Protein AF-A0A662HIE0-F1 (afdb_monomer)

Mean predicted aligned error: 8.46 Å

Nearest PDB structures (foldseek):
  6d95-assembly1_A  TM=5.795E-01  e=1.145E-05  Cereibacter sphaeroides ATCC 17025
  6d8p-assembly2_B  TM=5.222E-01  e=3.950E-06  Cereibacter sphaeroides ATCC 17025
  6su9-assembly1_A  TM=5.962E-01  e=1.083E+00  Plasmodium falciparum 3D7
  6om8-assembly1_E  TM=4.839E-01  e=5.440E-01  Caenorhabditis elegans
  2f17-assembly1_A  TM=2.426E-01  e=2.531E-02  Mus musculus

Foldseek 3Di:
DEKEWWWDWDFDDDDPDTDIWTQGGWIWDADPVRHTDDIDGDGDTPPPDPDGEDALVRLLVVLLVVCVVVPDAQEYEYEYQDDYDPSNVVSVVVSQVVVCVPDPRHWYWYKYKYQPDPDFAFDPVDPQSWDEQQDKAQDPVQNQKIKHFHDTDPDPDDDPDDDTTGIIMIGTPDGPPPPPPDD

Solvent-accessible surface area (backbone atoms only — not comparable to full-atom values): 10614 Å² total; per-residue (Å²): 64,32,38,39,40,38,74,45,80,43,77,45,82,52,91,99,42,80,45,81,38,52,46,42,34,43,37,36,35,24,42,86,87,65,50,83,74,50,75,48,80,48,84,47,69,64,83,83,57,99,66,77,69,58,57,37,71,58,42,30,53,52,50,49,52,49,48,66,73,68,51,88,58,66,39,40,37,37,39,25,69,44,67,84,45,72,49,37,54,48,21,54,50,52,47,49,53,66,50,31,80,79,45,78,64,50,32,40,35,35,32,25,48,42,73,90,58,88,67,77,75,69,30,84,94,39,98,79,32,56,37,51,44,69,42,69,48,73,37,85,92,42,86,44,36,34,38,38,22,76,37,52,42,90,57,90,72,84,66,97,76,71,75,85,46,48,38,32,36,40,39,49,78,41,69,64,64,85,64,91,64,86,126

pLDDT: mean 80.85, std 14.37, range [27.75, 95.25]

Structure (mmCIF, N/CA/C/O backbone):
data_AF-A0A662HIE0-F1
#
_entry.id   AF-A0A662HIE0-F1
#
loop_
_atom_site.group_PDB
_atom_site.id
_atom_site.type_symbol
_atom_site.label_atom_id
_atom_site.label_alt_id
_atom_site.label_comp_id
_atom_site.label_asym_id
_atom_site.label_entity_id
_atom_site.label_seq_id
_atom_site.pdbx_PDB_ins_code
_atom_site.Cartn_x
_atom_site.Cartn_y
_atom_site.Cartn_z
_atom_site.occupancy
_atom_site.B_iso_or_equiv
_atom_site.auth_seq_id
_atom_site.auth_comp_id
_atom_site.auth_asym_id
_atom_site.auth_atom_id
_atom_site.pdbx_PDB_model_num
ATOM 1 N N . MET A 1 1 ? -11.476 -4.038 -3.016 1.00 90.94 1 MET A N 1
ATOM 2 C CA . MET A 1 1 ? -11.439 -2.607 -2.649 1.00 90.94 1 MET A CA 1
ATOM 3 C C . MET A 1 1 ? -10.002 -2.233 -2.347 1.00 90.94 1 MET A C 1
ATOM 5 O O . MET A 1 1 ? -9.289 -3.063 -1.790 1.00 90.94 1 MET A O 1
ATOM 9 N N . ILE A 1 2 ? -9.584 -1.029 -2.719 1.00 94.31 2 ILE A N 1
ATOM 10 C CA . ILE A 1 2 ? -8.231 -0.526 -2.481 1.00 94.31 2 ILE A CA 1
ATOM 11 C C . ILE A 1 2 ? -8.327 0.709 -1.570 1.00 94.31 2 ILE A C 1
ATOM 13 O O . ILE A 1 2 ? -9.164 1.579 -1.794 1.00 94.31 2 ILE A O 1
ATOM 17 N N . ILE A 1 3 ? -7.502 0.773 -0.526 1.00 93.75 3 ILE A N 1
ATOM 18 C CA . ILE A 1 3 ? -7.416 1.896 0.414 1.00 93.75 3 ILE A CA 1
ATOM 19 C C . ILE A 1 3 ? -5.997 2.461 0.380 1.00 93.75 3 ILE A C 1
ATOM 21 O O . ILE A 1 3 ? -5.063 1.815 0.854 1.00 93.75 3 ILE A O 1
ATOM 25 N N . GLY A 1 4 ? -5.844 3.674 -0.141 1.00 93.31 4 GLY A N 1
ATOM 26 C CA . GLY A 1 4 ? -4.580 4.399 -0.202 1.00 93.31 4 GLY A CA 1
ATOM 27 C C . GLY A 1 4 ? -4.431 5.365 0.951 1.00 93.31 4 GLY A C 1
ATOM 28 O O . GLY A 1 4 ? -5.226 6.291 1.078 1.00 93.31 4 GLY A O 1
ATOM 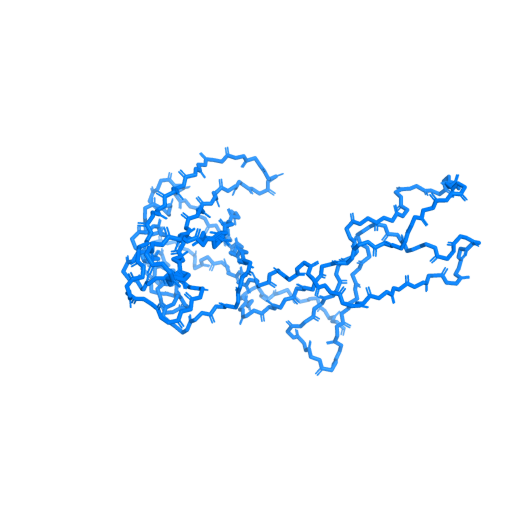29 N N . ILE A 1 5 ? -3.402 5.182 1.773 1.00 90.44 5 ILE A N 1
ATOM 30 C CA . ILE A 1 5 ? -3.096 6.062 2.901 1.00 90.44 5 ILE A CA 1
ATOM 31 C C . ILE A 1 5 ? -1.810 6.816 2.588 1.00 90.44 5 ILE A C 1
ATOM 33 O O . ILE A 1 5 ? -0.722 6.237 2.509 1.00 90.44 5 ILE A O 1
ATOM 37 N N . SER A 1 6 ? -1.949 8.126 2.415 1.00 86.12 6 SER A N 1
ATOM 38 C CA . SER A 1 6 ? -0.841 9.018 2.110 1.00 86.12 6 SER A CA 1
ATOM 39 C C . SER A 1 6 ? -0.689 10.133 3.134 1.00 86.12 6 SER A C 1
ATOM 41 O O . SER A 1 6 ? -1.557 10.455 3.951 1.00 86.12 6 SER A O 1
ATOM 43 N N . PHE A 1 7 ? 0.506 10.688 3.091 1.00 81.56 7 PHE A N 1
ATOM 44 C CA . PHE A 1 7 ? 1.197 11.180 4.250 1.00 81.56 7 PHE A CA 1
ATOM 45 C C . PHE A 1 7 ? 2.027 12.405 3.733 1.00 81.56 7 PHE A C 1
ATOM 47 O O . PHE A 1 7 ? 2.857 12.218 2.849 1.00 81.56 7 PHE A O 1
ATOM 54 N N . THR A 1 8 ? 1.817 13.653 4.226 1.00 75.75 8 THR A N 1
ATOM 55 C CA . THR A 1 8 ? 2.539 14.893 3.796 1.00 75.75 8 THR A CA 1
ATOM 56 C C . THR A 1 8 ? 3.198 15.745 4.915 1.00 75.75 8 THR A C 1
ATOM 58 O O . THR A 1 8 ? 2.558 16.195 5.857 1.00 75.75 8 THR A O 1
ATOM 61 N N . ARG A 1 9 ? 4.508 16.051 4.832 1.00 74.81 9 ARG A N 1
ATOM 62 C CA . ARG A 1 9 ? 5.248 16.844 5.862 1.00 74.81 9 ARG A CA 1
ATOM 63 C C . ARG A 1 9 ? 5.100 18.304 5.495 1.00 74.81 9 ARG A C 1
ATOM 65 O O . ARG A 1 9 ? 5.390 18.661 4.359 1.00 74.81 9 ARG A O 1
ATOM 72 N N . LYS A 1 10 ? 4.738 19.152 6.458 1.00 71.88 10 LYS A N 1
ATOM 73 C CA . LYS A 1 10 ? 4.841 20.600 6.287 1.00 71.88 10 LYS A CA 1
ATOM 74 C C . LYS A 1 10 ? 5.833 21.132 7.307 1.00 71.88 10 LYS A C 1
ATOM 76 O O . LYS A 1 10 ? 5.676 20.959 8.513 1.00 71.88 10 LYS A O 1
ATOM 81 N N . ARG A 1 11 ? 6.864 21.801 6.812 1.00 67.69 11 ARG A N 1
ATOM 82 C CA . ARG A 1 11 ? 7.761 22.579 7.661 1.00 67.69 11 ARG A CA 1
ATOM 83 C C . ARG A 1 11 ? 7.091 23.916 7.932 1.00 67.69 11 ARG A C 1
ATOM 85 O O . ARG A 1 11 ? 6.684 24.589 6.988 1.00 67.69 11 ARG A O 1
ATOM 92 N N . VAL A 1 12 ? 6.936 24.269 9.203 1.00 67.12 12 VAL A N 1
ATOM 93 C CA . VAL A 1 12 ? 6.396 25.569 9.602 1.00 67.12 12 VAL A CA 1
ATOM 94 C C . VAL A 1 12 ? 7.512 26.330 10.302 1.00 67.12 12 VAL A C 1
ATOM 96 O O . VAL A 1 12 ? 8.026 25.899 11.333 1.00 67.12 12 VAL A O 1
ATOM 99 N N . SER A 1 13 ? 7.919 27.448 9.708 1.00 62.50 13 SER A N 1
ATOM 100 C CA . SER A 1 13 ? 8.848 28.391 10.323 1.00 62.50 13 SER A CA 1
ATOM 101 C C . SER A 1 13 ? 8.086 29.253 11.327 1.00 62.50 13 SER A C 1
ATOM 103 O O . SER A 1 13 ? 7.187 30.001 10.938 1.00 62.50 13 SER A O 1
ATOM 105 N N . LYS A 1 14 ? 8.439 29.158 12.609 1.00 57.59 14 LYS A N 1
ATOM 106 C CA . LYS A 1 14 ? 8.051 30.132 13.634 1.00 57.59 14 LYS A CA 1
ATOM 107 C C . LYS A 1 14 ? 9.308 30.543 14.386 1.00 57.59 14 LYS A C 1
ATOM 109 O O . LYS A 1 14 ? 9.987 29.663 14.899 1.00 57.59 14 LYS A O 1
ATOM 114 N N . GLU A 1 15 ? 9.585 31.848 14.419 1.00 55.12 15 GLU A N 1
ATOM 115 C CA . GLU A 1 15 ? 10.538 32.480 15.350 1.00 55.12 15 GLU A CA 1
ATOM 116 C C . GLU A 1 15 ? 11.861 31.699 15.484 1.00 55.12 15 GLU A C 1
ATOM 118 O O . GLU A 1 15 ? 12.094 30.994 16.464 1.00 55.12 15 GLU A O 1
ATOM 123 N N . GLU A 1 16 ? 12.691 31.762 14.435 1.00 57.31 16 GLU A N 1
ATOM 124 C CA . GLU A 1 16 ? 14.053 31.188 14.354 1.00 57.31 16 GLU A CA 1
ATOM 125 C C . GLU A 1 16 ? 14.183 29.658 14.535 1.00 57.31 16 GLU A C 1
ATOM 127 O O . GLU A 1 16 ? 15.254 29.097 14.305 1.00 57.31 16 GLU A O 1
ATOM 132 N N . LYS A 1 17 ? 13.096 28.936 14.844 1.00 57.22 17 LYS A N 1
ATOM 133 C CA . LYS A 1 17 ? 13.064 27.470 14.944 1.00 57.22 17 LYS A CA 1
ATOM 134 C C . LYS A 1 17 ? 12.189 26.862 13.849 1.00 57.22 17 LYS A C 1
ATOM 136 O O . LYS A 1 17 ? 10.988 27.112 13.742 1.00 57.22 17 LYS A O 1
ATOM 141 N N . VAL A 1 18 ? 12.781 25.989 13.035 1.00 58.41 18 VAL A N 1
ATOM 142 C CA . VAL A 1 18 ? 12.025 25.153 12.091 1.00 58.41 18 VAL A CA 1
ATOM 143 C C . VAL A 1 18 ? 11.348 24.038 12.886 1.00 58.41 18 VAL A C 1
ATOM 145 O O . VAL A 1 18 ? 12.006 23.095 13.322 1.00 58.41 18 VAL A O 1
ATOM 148 N N . LYS A 1 19 ? 10.028 24.127 13.080 1.00 62.59 19 LYS A N 1
ATOM 149 C CA . LYS A 1 19 ? 9.241 23.024 13.640 1.00 62.59 19 LYS A CA 1
ATOM 150 C C . LYS A 1 19 ? 8.710 22.176 12.484 1.00 62.59 19 LYS A C 1
ATOM 152 O O . LYS A 1 19 ? 7.993 22.671 11.612 1.00 62.59 19 LYS A O 1
ATOM 157 N N . GLU A 1 20 ? 9.076 20.895 12.447 1.00 57.66 20 GLU A N 1
ATOM 158 C CA . GLU A 1 20 ? 8.435 19.952 11.527 1.00 57.66 20 GLU A CA 1
ATOM 159 C C . GLU A 1 20 ? 7.062 19.576 12.084 1.00 57.66 20 GLU A C 1
ATOM 161 O O . GLU A 1 20 ? 6.940 18.962 13.144 1.00 57.66 20 GLU A O 1
ATOM 166 N N . GLU A 1 21 ? 6.014 19.951 11.362 1.00 62.06 21 GLU A N 1
ATOM 167 C CA . GLU A 1 21 ? 4.660 19.518 11.653 1.00 62.06 21 GLU A CA 1
ATOM 168 C C . GLU A 1 21 ? 4.274 18.433 10.642 1.00 62.06 21 GLU A C 1
ATOM 170 O O . GLU A 1 21 ? 4.383 18.570 9.417 1.00 62.06 21 GLU A O 1
ATOM 175 N N . ILE A 1 22 ? 3.865 17.286 11.170 1.00 57.94 22 ILE A N 1
ATOM 176 C CA . ILE A 1 22 ? 3.459 16.141 10.368 1.00 57.94 22 ILE A CA 1
ATOM 177 C C . ILE A 1 22 ? 1.962 16.307 10.054 1.00 57.94 22 ILE A C 1
ATOM 179 O O . ILE A 1 22 ? 1.130 15.968 10.883 1.00 57.94 22 ILE A O 1
ATOM 183 N N . TYR A 1 23 ? 1.625 16.788 8.845 1.00 60.12 23 TYR A N 1
ATOM 184 C CA . TYR A 1 23 ? 0.261 16.876 8.287 1.00 60.12 23 TYR A CA 1
ATOM 185 C C . TYR A 1 23 ? -0.120 15.684 7.389 1.00 60.12 23 TYR A C 1
ATOM 187 O O . TYR A 1 23 ? -0.039 15.743 6.164 1.00 60.12 23 TYR A O 1
ATOM 195 N N . TYR A 1 24 ? -0.539 14.564 7.960 1.00 59.16 24 TYR A N 1
ATOM 196 C CA . TYR A 1 24 ? -0.634 13.335 7.177 1.00 59.16 24 TYR A CA 1
ATOM 197 C C . TYR A 1 24 ? -1.955 12.599 7.404 1.00 59.16 24 TYR A C 1
ATOM 199 O O . TYR A 1 24 ? -2.223 12.183 8.523 1.00 59.16 24 TYR A O 1
ATOM 207 N N . GLY A 1 25 ? -2.754 12.392 6.354 1.00 66.25 25 GLY A N 1
ATOM 208 C CA . GLY A 1 25 ? -3.948 11.551 6.452 1.00 66.25 25 GLY A CA 1
ATOM 209 C C . GLY A 1 25 ? -4.928 11.722 5.298 1.00 66.25 25 GLY A C 1
ATOM 210 O O . GLY A 1 25 ? -6.105 11.973 5.548 1.00 66.25 25 GLY A O 1
ATOM 211 N N . SER A 1 26 ? -4.466 11.633 4.045 1.00 77.94 26 SER A N 1
ATOM 212 C CA . SER A 1 26 ? -5.393 11.439 2.922 1.00 77.94 26 SER A CA 1
ATOM 213 C C . SER A 1 26 ? -5.606 9.942 2.746 1.00 77.94 26 SER A C 1
ATOM 215 O O . SER A 1 26 ? -4.675 9.219 2.386 1.00 77.94 26 SER A O 1
ATOM 217 N N . ILE A 1 27 ? -6.817 9.491 3.061 1.00 86.94 27 ILE A N 1
ATOM 218 C CA . ILE A 1 27 ? -7.273 8.116 2.892 1.00 86.94 27 ILE A CA 1
ATOM 219 C C . ILE A 1 27 ? -8.209 8.088 1.695 1.00 86.94 27 ILE A C 1
ATOM 221 O O . ILE A 1 27 ? -9.324 8.608 1.739 1.00 86.94 27 ILE A O 1
ATOM 225 N N . GLN A 1 28 ? -7.723 7.514 0.609 1.00 91.69 28 GLN A N 1
ATOM 226 C CA . GLN A 1 28 ? -8.434 7.369 -0.649 1.00 91.69 28 GLN A CA 1
ATOM 227 C C . GLN A 1 28 ? -8.992 5.957 -0.712 1.00 91.69 28 GLN A C 1
ATOM 229 O O . GLN A 1 28 ? -8.278 4.996 -0.440 1.00 91.69 28 GLN A O 1
ATOM 234 N N . ILE A 1 29 ? -10.264 5.826 -1.057 1.00 91.75 29 ILE A N 1
ATOM 235 C CA . ILE A 1 29 ? -10.910 4.539 -1.259 1.00 91.75 29 ILE A CA 1
ATOM 236 C C . ILE A 1 29 ? -11.244 4.427 -2.737 1.00 91.75 29 ILE A C 1
ATOM 238 O O . ILE A 1 29 ? -11.922 5.289 -3.300 1.00 91.75 29 ILE A O 1
ATOM 242 N N . LEU A 1 30 ? -10.731 3.366 -3.344 1.00 93.69 30 LEU A N 1
ATOM 243 C CA . LEU A 1 30 ? -10.871 3.039 -4.751 1.00 93.69 30 LEU A CA 1
ATOM 244 C C . LEU A 1 30 ? -11.551 1.669 -4.870 1.00 93.69 30 LEU A C 1
ATOM 246 O O . LEU A 1 30 ? -11.429 0.800 -3.990 1.00 93.69 30 LEU A O 1
ATOM 250 N N . ASP A 1 31 ? -12.265 1.456 -5.964 1.00 90.75 31 ASP A N 1
ATOM 251 C CA . ASP A 1 31 ? -12.820 0.147 -6.280 1.00 90.75 31 ASP A CA 1
ATOM 252 C C . ASP A 1 31 ? -11.736 -0.825 -6.805 1.00 90.75 31 ASP A C 1
ATOM 254 O O . ASP A 1 31 ? -10.536 -0.624 -6.620 1.00 90.75 31 ASP A O 1
ATOM 258 N N . ARG A 1 32 ? -12.146 -1.951 -7.401 1.00 88.06 32 ARG A N 1
ATOM 259 C CA . ARG A 1 32 ? -11.214 -2.945 -7.972 1.00 88.06 32 ARG A CA 1
ATOM 260 C C . ARG A 1 32 ? -10.582 -2.520 -9.304 1.00 88.06 32 ARG A C 1
ATOM 262 O O . ARG A 1 32 ? -9.600 -3.132 -9.706 1.00 88.06 32 ARG A O 1
ATOM 269 N N . TYR A 1 33 ? -11.168 -1.548 -9.993 1.00 90.44 33 TYR A N 1
ATOM 270 C CA . TYR A 1 33 ? -10.709 -1.029 -11.280 1.00 90.44 33 TYR A CA 1
ATOM 271 C C . TYR A 1 33 ? -9.834 0.219 -11.112 1.00 90.44 33 TYR A C 1
ATOM 273 O O . TYR A 1 33 ? -9.175 0.636 -12.060 1.00 90.44 33 TYR A O 1
ATOM 281 N N . GLY A 1 34 ? -9.763 0.758 -9.892 1.00 89.00 34 GLY A N 1
ATOM 282 C CA . GLY A 1 34 ? -9.034 1.983 -9.583 1.00 89.00 34 GLY A CA 1
ATOM 283 C C . GLY A 1 34 ? -9.907 3.232 -9.678 1.00 89.00 34 GLY A C 1
ATOM 284 O O . GLY A 1 34 ? -9.373 4.335 -9.589 1.00 89.00 34 GLY A O 1
ATOM 285 N N . GLU A 1 35 ? -11.225 3.076 -9.819 1.00 92.38 35 GLU A N 1
ATOM 286 C CA . GLU A 1 35 ? -12.163 4.193 -9.809 1.00 92.38 35 GLU A CA 1
ATOM 287 C C . GLU A 1 35 ? -12.310 4.746 -8.394 1.00 92.38 35 GLU A C 1
ATOM 289 O O . GLU A 1 35 ? -12.369 4.008 -7.402 1.00 92.38 35 GLU A O 1
ATOM 294 N N . HIS A 1 36 ? -12.357 6.071 -8.297 1.00 93.19 36 HIS A N 1
ATOM 295 C CA . HIS A 1 36 ? -12.456 6.778 -7.027 1.00 93.19 36 HIS A CA 1
ATOM 296 C C . HIS A 1 36 ? -13.850 6.647 -6.423 1.00 93.19 36 HIS A C 1
ATOM 298 O O . HIS A 1 36 ? -14.841 7.039 -7.028 1.00 93.19 36 HIS A O 1
ATOM 304 N N . LEU A 1 37 ? -13.921 6.110 -5.202 1.00 89.38 37 LEU A N 1
ATOM 305 C CA . LEU A 1 37 ? -15.174 5.984 -4.459 1.00 89.38 37 LEU A CA 1
ATOM 306 C C . LEU A 1 37 ? -15.336 7.110 -3.440 1.00 89.38 37 LEU A C 1
ATOM 308 O O . LEU A 1 37 ? -16.417 7.678 -3.303 1.00 89.38 37 LEU A O 1
ATOM 312 N N . MET A 1 38 ? -14.281 7.413 -2.676 1.00 89.12 38 MET A N 1
ATOM 313 C CA . MET A 1 38 ? -14.290 8.521 -1.717 1.00 89.12 38 MET A CA 1
ATOM 314 C C . MET A 1 38 ? -12.883 8.885 -1.230 1.00 89.12 38 MET A C 1
ATOM 316 O O . MET A 1 38 ? -11.969 8.064 -1.237 1.00 89.12 38 MET A O 1
ATOM 320 N N . THR A 1 39 ? -12.728 10.110 -0.724 1.00 87.44 39 THR A N 1
ATOM 321 C CA . THR A 1 39 ? -11.530 10.550 0.009 1.00 87.44 39 THR A CA 1
ATOM 322 C C . THR A 1 39 ? -11.918 11.013 1.408 1.00 87.44 39 THR A C 1
ATOM 324 O O . THR A 1 39 ? -12.881 11.761 1.593 1.00 87.44 39 THR A O 1
ATOM 327 N N . ARG A 1 40 ? -11.136 10.615 2.407 1.00 80.50 40 ARG A N 1
ATOM 328 C CA . ARG A 1 40 ? -11.149 11.177 3.757 1.00 80.50 40 ARG A CA 1
ATOM 329 C C . ARG A 1 40 ? -9.832 11.889 4.001 1.00 80.50 40 ARG A C 1
ATOM 331 O O . ARG A 1 40 ? -8.782 11.266 3.955 1.00 80.50 40 ARG A O 1
ATOM 338 N N . ILE A 1 41 ? -9.898 13.188 4.270 1.00 70.62 41 ILE A N 1
ATOM 339 C CA . ILE A 1 41 ? -8.733 13.974 4.676 1.00 70.62 41 ILE A CA 1
ATOM 340 C C . ILE A 1 41 ? -8.850 14.219 6.177 1.00 70.62 41 ILE A C 1
ATOM 342 O O . ILE A 1 41 ? -9.846 14.773 6.650 1.00 70.62 41 ILE A O 1
ATOM 346 N N . ARG A 1 42 ? -7.842 13.797 6.937 1.00 69.25 42 ARG A N 1
ATOM 347 C CA . ARG A 1 42 ? -7.696 14.124 8.355 1.00 69.25 42 ARG A CA 1
ATOM 348 C C . ARG A 1 42 ? -6.389 14.870 8.567 1.00 69.25 42 ARG A C 1
ATOM 350 O O . ARG A 1 42 ? -5.332 14.453 8.103 1.00 69.25 42 ARG A O 1
ATOM 357 N N . ILE A 1 43 ? -6.492 16.004 9.254 1.00 63.22 43 ILE A N 1
ATOM 358 C CA . ILE A 1 43 ? -5.348 16.824 9.636 1.00 63.22 43 ILE A CA 1
ATOM 359 C C . ILE A 1 43 ? -4.996 16.450 11.070 1.00 63.22 43 ILE A C 1
ATOM 361 O O . ILE A 1 43 ? -5.732 16.783 11.996 1.00 63.22 43 ILE A O 1
ATOM 365 N N . PHE A 1 44 ? -3.865 15.778 11.250 1.00 60.78 44 PHE A N 1
ATOM 366 C CA . PHE A 1 44 ? -3.285 15.559 12.569 1.00 60.78 44 PHE A CA 1
ATOM 367 C C . PHE A 1 44 ? -2.185 16.590 12.810 1.00 60.78 44 PHE A C 1
ATOM 369 O O . PHE A 1 44 ? -1.413 16.903 11.908 1.00 60.78 44 PHE A O 1
ATOM 376 N N . ARG A 1 45 ? -2.135 17.150 14.022 1.00 55.03 45 ARG A N 1
ATOM 377 C CA . ARG A 1 45 ? -1.037 18.007 14.485 1.00 55.03 45 ARG A CA 1
ATOM 378 C C . ARG A 1 45 ? -0.197 17.220 15.489 1.00 55.03 45 ARG A C 1
ATOM 380 O O . ARG A 1 45 ? -0.736 16.655 16.442 1.00 55.03 45 ARG A O 1
ATOM 387 N N . ALA A 1 46 ? 1.119 17.193 15.286 1.00 51.62 46 ALA A N 1
ATOM 388 C CA . ALA A 1 46 ? 2.065 16.708 16.293 1.00 51.62 46 ALA A CA 1
ATOM 389 C C . ALA A 1 46 ? 1.905 17.546 17.586 1.00 51.62 46 ALA A C 1
ATOM 391 O O . ALA A 1 46 ? 1.729 18.763 17.484 1.00 51.62 46 ALA A O 1
ATOM 392 N N . PRO A 1 47 ? 1.895 16.923 18.786 1.00 50.97 47 PRO A N 1
ATOM 393 C CA . PRO A 1 47 ? 2.820 15.867 19.209 1.00 50.97 47 PRO A CA 1
ATOM 394 C C . PRO A 1 47 ? 2.196 14.467 19.348 1.00 50.97 47 PRO A C 1
ATOM 396 O O . PRO A 1 47 ? 2.806 13.595 19.957 1.00 50.97 47 PRO A O 1
ATOM 399 N N . ARG A 1 48 ? 0.982 14.240 18.822 1.00 51.56 48 ARG A N 1
ATOM 400 C CA . ARG A 1 48 ? 0.213 13.008 19.088 1.00 51.56 48 ARG A CA 1
ATOM 401 C C . ARG A 1 48 ? 0.875 11.701 18.634 1.00 51.56 48 ARG A C 1
ATOM 403 O O . ARG A 1 48 ? 0.529 10.659 19.172 1.00 51.56 48 ARG A O 1
ATOM 410 N N . THR A 1 49 ? 1.813 11.741 17.692 1.00 54.09 49 THR A N 1
ATOM 411 C CA . THR A 1 49 ? 2.509 10.550 17.191 1.00 54.09 49 THR A CA 1
ATOM 412 C C . THR A 1 49 ? 3.997 10.838 16.974 1.00 54.09 49 THR A C 1
ATOM 414 O O . THR A 1 49 ? 4.376 11.912 16.503 1.00 54.09 49 THR A O 1
ATOM 417 N N . LYS A 1 50 ? 4.866 9.870 17.298 1.00 58.12 50 LYS A N 1
ATOM 418 C CA . LYS A 1 50 ? 6.296 9.883 16.933 1.00 58.12 50 LYS A CA 1
ATOM 419 C C . LYS A 1 50 ? 6.498 9.113 15.618 1.00 58.12 50 LYS A C 1
ATOM 421 O O . LYS A 1 50 ? 7.154 8.079 15.607 1.00 58.12 50 LYS A O 1
ATOM 426 N N . GLY A 1 51 ? 5.889 9.554 14.512 1.00 68.88 51 GLY A N 1
ATOM 427 C CA . GLY A 1 51 ? 6.096 8.906 13.207 1.00 68.88 51 GLY A CA 1
ATOM 428 C C . GLY A 1 51 ? 4.972 9.078 12.184 1.00 68.88 51 GLY A C 1
ATOM 429 O O . GLY A 1 51 ? 3.990 9.776 12.419 1.00 68.88 51 GLY A O 1
ATOM 430 N N . LEU A 1 52 ? 5.138 8.430 11.023 1.00 79.62 52 LEU A N 1
ATOM 431 C CA . LEU A 1 52 ? 4.164 8.423 9.924 1.00 79.62 52 LEU A CA 1
ATOM 432 C C . LEU A 1 52 ? 3.204 7.230 10.038 1.00 79.62 52 LEU A C 1
ATOM 434 O O . LEU A 1 52 ? 3.362 6.223 9.339 1.00 79.62 52 LEU A O 1
ATOM 438 N N . TYR A 1 53 ? 2.219 7.338 10.923 1.00 82.81 53 TYR A N 1
ATOM 439 C CA . TYR A 1 53 ? 1.166 6.336 11.085 1.00 82.81 53 TYR A CA 1
ATOM 440 C C . TYR A 1 53 ? -0.174 6.982 11.468 1.00 82.81 53 TYR A C 1
ATOM 442 O O . TYR A 1 53 ? -0.203 8.120 11.941 1.00 82.81 53 TYR A O 1
ATOM 450 N N . VAL A 1 54 ? -1.273 6.264 11.233 1.00 83.62 54 VAL A N 1
ATOM 451 C CA . VAL A 1 54 ? -2.625 6.637 11.670 1.00 83.62 54 VAL A CA 1
ATOM 452 C C . VAL A 1 54 ? -2.883 6.024 13.053 1.00 83.62 54 VAL A C 1
ATOM 454 O O . VAL A 1 54 ? -2.773 4.804 13.180 1.00 83.62 54 VAL A O 1
ATOM 457 N N . PRO A 1 55 ? -3.214 6.814 14.089 1.00 86.25 55 PRO A N 1
ATOM 458 C CA . PRO A 1 55 ? -3.537 6.271 15.406 1.00 86.25 55 PRO A CA 1
ATOM 459 C C . PRO A 1 55 ? -4.655 5.227 15.357 1.00 86.25 55 PRO A C 1
ATOM 461 O O . PRO A 1 55 ? -5.542 5.301 14.504 1.00 86.25 55 PRO A O 1
ATOM 464 N N . TYR A 1 56 ? -4.636 4.285 16.303 1.00 90.25 56 TYR A N 1
ATOM 465 C CA . TYR A 1 56 ? -5.608 3.188 16.376 1.00 90.25 56 TYR A CA 1
ATOM 466 C C . TYR A 1 56 ? -7.066 3.655 16.229 1.00 90.25 56 TYR A C 1
ATOM 468 O O . TYR A 1 56 ? -7.767 3.170 15.343 1.00 90.25 56 TYR A O 1
ATOM 476 N N . GLU A 1 57 ? -7.505 4.614 17.054 1.00 89.75 57 GLU A N 1
ATOM 477 C CA . GLU A 1 57 ? -8.899 5.091 17.080 1.00 89.75 57 GLU A CA 1
ATOM 478 C C . GLU A 1 57 ? -9.339 5.670 15.729 1.00 89.75 57 GLU A C 1
ATOM 480 O O . GLU A 1 57 ? -10.447 5.418 15.248 1.00 89.75 57 GLU A O 1
ATOM 485 N N . ASP A 1 58 ? -8.441 6.409 15.077 1.00 86.69 58 ASP A N 1
ATOM 486 C CA . ASP A 1 58 ? -8.697 7.023 13.781 1.00 86.69 58 ASP A CA 1
ATOM 487 C C . ASP A 1 58 ? -8.763 5.968 12.672 1.00 86.69 58 ASP A C 1
ATOM 489 O O . ASP A 1 58 ? -9.700 5.969 11.871 1.00 86.69 58 ASP A O 1
ATOM 493 N N . MET A 1 59 ? -7.800 5.041 12.638 1.00 89.19 59 MET A N 1
ATOM 494 C CA . MET A 1 59 ? -7.778 3.947 11.665 1.00 89.19 59 MET A CA 1
ATOM 495 C C . MET A 1 59 ? -9.033 3.080 11.802 1.00 89.19 59 MET A C 1
ATOM 497 O O . MET A 1 59 ? -9.714 2.810 10.812 1.00 89.19 59 MET A O 1
ATOM 501 N N . 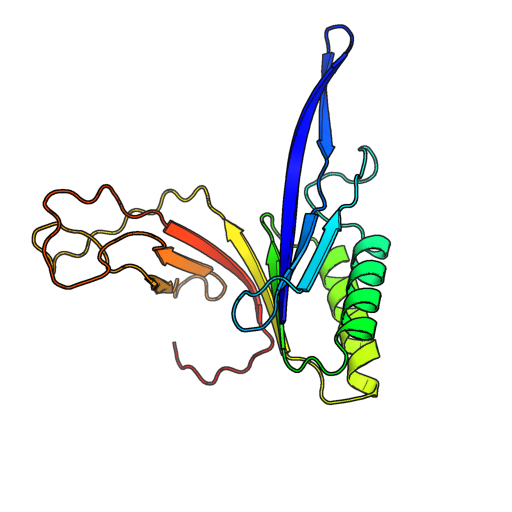TYR A 1 60 ? -9.366 2.686 13.030 1.00 92.56 60 TYR A N 1
ATOM 502 C CA . TYR A 1 60 ? -10.527 1.862 13.338 1.00 92.56 60 TYR A CA 1
ATOM 503 C C . TYR A 1 60 ? -11.824 2.549 12.888 1.00 92.56 60 TYR A C 1
ATOM 505 O O . TYR A 1 60 ? -12.609 1.964 12.140 1.00 92.56 60 TYR A O 1
ATOM 513 N N . SER A 1 61 ? -12.020 3.816 13.269 1.00 90.94 61 SER A N 1
ATOM 514 C CA . SER A 1 61 ? -13.203 4.603 12.901 1.00 90.94 61 SER A CA 1
ATOM 515 C C . SER A 1 61 ? -13.353 4.749 11.383 1.00 90.94 61 SER A C 1
ATOM 517 O O . SER A 1 61 ? -14.429 4.501 10.832 1.00 90.94 61 SER A O 1
ATOM 519 N N . ILE A 1 62 ? -12.262 5.072 10.679 1.00 88.06 62 ILE A N 1
ATOM 520 C CA . ILE A 1 62 ? -12.287 5.260 9.223 1.00 88.06 62 ILE A CA 1
ATOM 521 C C . ILE A 1 62 ? -12.612 3.951 8.506 1.00 88.06 62 ILE A C 1
ATOM 523 O O . ILE A 1 62 ? -13.477 3.937 7.629 1.00 88.06 62 ILE A O 1
ATOM 527 N N . LEU A 1 63 ? -11.956 2.850 8.873 1.00 90.00 63 LEU A N 1
ATOM 528 C CA . LEU A 1 63 ? -12.223 1.554 8.256 1.00 90.00 63 LEU A CA 1
ATOM 529 C C . LEU A 1 63 ? -13.654 1.098 8.546 1.00 90.00 63 LEU A C 1
ATOM 531 O O . LEU A 1 63 ? -14.366 0.717 7.620 1.00 90.00 63 LEU A O 1
ATOM 535 N N . LYS A 1 64 ? -14.131 1.212 9.788 1.00 91.12 64 LYS A N 1
ATOM 536 C CA . LYS A 1 64 ? -15.510 0.852 10.150 1.00 91.12 64 LYS A CA 1
ATOM 537 C C . LYS A 1 64 ? -16.540 1.615 9.313 1.00 91.12 64 LYS A C 1
ATOM 539 O O . LYS A 1 64 ? -17.503 1.020 8.823 1.00 91.12 64 LYS A O 1
ATOM 544 N N . ASP A 1 65 ? -16.302 2.904 9.083 1.00 89.44 65 ASP A N 1
ATOM 545 C CA . ASP A 1 65 ? -17.119 3.745 8.209 1.00 89.44 65 ASP A CA 1
ATOM 546 C C . ASP A 1 65 ? -17.097 3.299 6.745 1.00 89.44 65 ASP A C 1
ATOM 548 O O . ASP A 1 65 ? -18.153 3.247 6.108 1.00 89.44 65 ASP A O 1
ATOM 552 N N . VAL A 1 66 ? -15.917 2.977 6.210 1.00 87.38 66 VAL A N 1
ATOM 553 C CA . VAL A 1 66 ? -15.749 2.498 4.829 1.00 87.38 66 VAL A CA 1
ATOM 554 C C . VAL A 1 66 ? -16.490 1.183 4.629 1.00 87.38 66 VAL A C 1
ATOM 556 O O . VAL A 1 66 ? -17.311 1.078 3.720 1.00 87.38 66 VAL A O 1
ATOM 559 N N . PHE A 1 67 ? -16.270 0.204 5.505 1.00 87.50 67 PHE A N 1
ATOM 560 C CA . PHE A 1 67 ? -16.925 -1.098 5.408 1.00 87.50 67 PHE A CA 1
ATOM 561 C C . PHE A 1 67 ? -18.450 -0.980 5.532 1.00 87.50 67 PHE A C 1
ATOM 563 O O . PHE A 1 67 ? -19.181 -1.635 4.791 1.00 87.50 67 PHE A O 1
ATOM 570 N N . ARG A 1 68 ? -18.945 -0.075 6.388 1.00 87.75 68 ARG A N 1
ATOM 571 C CA . ARG A 1 68 ? -20.386 0.203 6.520 1.00 87.75 68 ARG A CA 1
ATOM 572 C C . ARG A 1 68 ? -21.000 0.755 5.239 1.00 87.75 68 ARG A C 1
ATOM 574 O O . ARG A 1 68 ? -22.130 0.406 4.920 1.00 87.75 68 ARG A O 1
ATOM 581 N N . ARG A 1 69 ? -20.283 1.624 4.527 1.00 86.44 69 ARG A N 1
ATOM 582 C CA . ARG A 1 69 ? -20.775 2.272 3.300 1.00 86.44 69 ARG A CA 1
ATOM 583 C C . ARG A 1 69 ? -20.667 1.374 2.075 1.00 86.44 69 ARG A C 1
ATOM 585 O O . ARG A 1 69 ? -21.575 1.359 1.256 1.00 86.44 69 ARG A O 1
ATOM 592 N N . CYS A 1 70 ? -19.556 0.659 1.941 1.00 82.38 70 CYS A N 1
ATOM 593 C CA . CYS A 1 70 ? -19.265 -0.162 0.769 1.00 82.38 70 CYS A CA 1
ATOM 594 C C . CYS A 1 70 ? -19.861 -1.580 0.863 1.00 82.38 70 CYS A C 1
ATOM 596 O O . CYS A 1 70 ? -19.886 -2.296 -0.134 1.00 82.38 70 CYS A O 1
ATOM 598 N N . GLY A 1 71 ? -20.370 -1.988 2.030 1.00 79.25 71 GLY A N 1
ATOM 599 C CA . GLY A 1 71 ? -21.114 -3.234 2.199 1.00 79.25 71 GLY A CA 1
ATOM 600 C C . GLY A 1 71 ? -20.228 -4.482 2.158 1.00 79.25 71 GLY A C 1
ATOM 601 O O . GLY A 1 71 ? -19.260 -4.600 2.908 1.00 79.25 71 GLY A O 1
ATOM 602 N N . ARG A 1 72 ? -20.590 -5.461 1.316 1.00 81.62 72 ARG A N 1
ATOM 603 C CA . ARG A 1 72 ? -19.855 -6.731 1.175 1.00 81.62 72 ARG A CA 1
ATOM 604 C C . ARG A 1 72 ? -18.520 -6.500 0.474 1.00 81.62 72 ARG A C 1
ATOM 606 O O . ARG A 1 72 ? -18.477 -6.292 -0.734 1.00 81.62 72 ARG A O 1
ATOM 613 N N . ILE A 1 73 ? -17.426 -6.619 1.220 1.00 85.00 73 ILE A N 1
ATOM 614 C CA . ILE A 1 73 ? -16.077 -6.449 0.683 1.00 85.00 73 ILE A CA 1
ATOM 615 C C . ILE A 1 73 ? -15.324 -7.775 0.821 1.00 85.00 73 ILE A C 1
ATOM 617 O O . ILE A 1 73 ? -14.902 -8.106 1.923 1.00 85.00 73 ILE A O 1
ATOM 621 N N . PRO A 1 74 ? -15.139 -8.548 -0.264 1.00 84.81 74 PRO A N 1
ATOM 622 C CA . PRO A 1 74 ? -14.459 -9.844 -0.189 1.00 84.81 74 PRO A CA 1
ATOM 623 C C . PRO A 1 74 ? -12.943 -9.706 -0.010 1.00 84.81 74 PRO A C 1
ATOM 625 O O . PRO A 1 74 ? -12.289 -10.617 0.485 1.00 84.81 74 PRO A O 1
ATOM 628 N N . PHE A 1 75 ? -12.375 -8.571 -0.425 1.00 88.62 75 PHE A N 1
ATOM 629 C CA . PHE A 1 75 ? -10.939 -8.329 -0.394 1.00 88.62 75 PHE A CA 1
ATOM 630 C C . PHE A 1 75 ? -10.612 -6.841 -0.244 1.00 88.62 75 PHE A C 1
ATOM 632 O O . PHE A 1 75 ? -11.194 -5.989 -0.936 1.00 88.62 75 PHE A O 1
ATOM 639 N N . VAL A 1 76 ? -9.639 -6.548 0.619 1.00 91.38 76 VAL A N 1
ATOM 640 C CA . VAL A 1 76 ? -9.109 -5.209 0.873 1.00 91.38 76 VAL A CA 1
ATOM 641 C C . VAL A 1 76 ? -7.601 -5.186 0.668 1.00 91.38 76 VAL A C 1
ATOM 643 O O . VAL A 1 76 ? -6.861 -5.873 1.365 1.00 91.38 76 VAL A O 1
ATOM 646 N N . ALA A 1 77 ? -7.147 -4.338 -0.251 1.00 94.19 77 ALA A N 1
ATOM 647 C CA . ALA A 1 77 ? -5.747 -3.960 -0.363 1.00 94.19 77 ALA A CA 1
ATOM 648 C C . ALA A 1 77 ? -5.545 -2.588 0.286 1.00 94.19 77 ALA A C 1
ATOM 650 O O . ALA A 1 77 ? -6.113 -1.601 -0.174 1.00 94.19 77 ALA A O 1
ATOM 651 N N . ILE A 1 78 ? -4.747 -2.510 1.344 1.00 94.50 78 ILE A N 1
ATOM 652 C CA . ILE A 1 78 ? -4.351 -1.259 1.986 1.00 94.50 78 ILE A CA 1
ATOM 653 C C . ILE A 1 78 ? -2.926 -0.950 1.547 1.00 94.50 78 ILE A C 1
ATOM 655 O O . ILE A 1 78 ? -1.998 -1.682 1.889 1.00 94.50 78 ILE A O 1
ATOM 659 N N . HIS A 1 79 ? -2.751 0.134 0.799 1.00 93.31 79 HIS A N 1
ATOM 660 C CA . HIS A 1 79 ? -1.443 0.618 0.384 1.00 93.31 79 HIS A CA 1
ATOM 661 C C . HIS A 1 79 ? -1.087 1.901 1.126 1.00 93.31 79 HIS A C 1
ATOM 663 O O . HIS A 1 79 ? -1.901 2.817 1.256 1.00 93.31 79 HIS A O 1
ATOM 669 N N . LYS A 1 80 ? 0.142 1.961 1.630 1.00 91.81 80 LYS A N 1
ATOM 670 C CA . LYS A 1 80 ? 0.626 3.049 2.478 1.00 91.81 80 LYS A CA 1
ATOM 671 C C . LYS A 1 80 ? 1.976 3.554 1.982 1.00 91.81 80 LYS A C 1
ATOM 673 O O . LYS A 1 80 ? 2.787 2.761 1.517 1.00 91.81 80 LYS A O 1
ATOM 678 N N . SER A 1 81 ? 2.244 4.855 2.102 1.00 88.62 81 SER A N 1
ATOM 679 C CA . SER A 1 81 ? 3.550 5.449 1.750 1.00 88.62 81 SER A CA 1
ATOM 680 C C . SER A 1 81 ? 4.590 5.407 2.885 1.00 88.62 81 SER A C 1
ATOM 682 O O . SER A 1 81 ? 5.615 6.079 2.811 1.00 88.62 81 SER A O 1
ATOM 684 N N . SER A 1 82 ? 4.301 4.689 3.971 1.00 88.81 82 SER A N 1
ATOM 685 C CA . SER A 1 82 ? 5.217 4.412 5.082 1.00 88.81 82 SER A CA 1
ATOM 686 C C . SER A 1 82 ? 4.920 3.026 5.679 1.00 88.81 82 SER A C 1
ATOM 688 O O . SER A 1 82 ? 3.839 2.482 5.426 1.00 88.81 82 SER A O 1
ATOM 690 N N . PRO A 1 83 ? 5.838 2.434 6.469 1.00 90.25 83 PRO A N 1
ATOM 691 C CA . PRO A 1 83 ? 5.600 1.151 7.127 1.00 90.25 83 PRO A CA 1
ATOM 692 C C . PRO A 1 83 ? 4.376 1.176 8.049 1.00 90.25 83 PRO A C 1
ATOM 694 O O . PRO A 1 83 ? 4.042 2.215 8.627 1.00 90.25 83 PRO A O 1
ATOM 697 N N . PHE A 1 84 ? 3.713 0.031 8.202 1.00 90.94 84 PHE A N 1
ATOM 698 C CA . PHE A 1 84 ? 2.602 -0.117 9.142 1.00 90.94 84 PHE A CA 1
ATOM 699 C C . PHE A 1 84 ? 3.120 -0.166 10.582 1.00 90.94 84 PHE A C 1
ATOM 701 O O . PHE A 1 84 ? 4.058 -0.896 10.890 1.00 90.94 84 PHE A O 1
ATOM 708 N N . ALA A 1 85 ? 2.504 0.620 11.461 1.00 90.00 85 ALA A N 1
ATOM 709 C CA . ALA A 1 85 ? 2.712 0.545 12.899 1.00 90.00 85 ALA A CA 1
ATOM 710 C C . ALA A 1 85 ? 1.812 -0.539 13.511 1.00 90.00 85 ALA A C 1
ATOM 712 O O . ALA A 1 85 ? 0.708 -0.791 13.026 1.00 90.00 85 ALA A O 1
ATOM 713 N N . ASN A 1 86 ? 2.239 -1.129 14.631 1.00 90.44 86 ASN A N 1
ATOM 714 C CA . ASN A 1 86 ? 1.490 -2.192 15.317 1.00 90.44 86 ASN A CA 1
ATOM 715 C C . ASN A 1 86 ? 0.041 -1.796 15.644 1.00 90.44 86 ASN A C 1
ATOM 717 O O . ASN A 1 86 ? -0.864 -2.625 15.575 1.00 90.44 86 ASN A O 1
ATOM 721 N N . GLU A 1 87 ? -0.199 -0.530 15.985 1.00 90.06 87 GLU A N 1
ATOM 722 C CA . GLU A 1 87 ? -1.540 -0.048 16.313 1.00 90.06 87 GLU A CA 1
ATOM 723 C C . GLU A 1 87 ? -2.463 0.061 15.089 1.00 90.06 87 GLU A C 1
ATOM 725 O O . GLU A 1 87 ? -3.649 -0.242 15.196 1.00 90.06 87 GLU A O 1
ATOM 730 N N . GLU A 1 88 ? -1.924 0.399 13.913 1.00 91.25 88 GLU A N 1
ATOM 731 C CA . GLU A 1 88 ? -2.679 0.388 12.654 1.00 91.25 88 GLU A CA 1
ATOM 732 C C . GLU A 1 88 ? -3.088 -1.039 12.304 1.00 91.25 88 GLU A C 1
ATOM 734 O O . GLU A 1 88 ? -4.241 -1.298 11.969 1.00 91.25 88 GLU A O 1
ATOM 739 N N . VAL A 1 89 ? -2.144 -1.976 12.426 1.00 92.62 89 VAL A N 1
ATOM 740 C CA . VAL A 1 89 ? -2.368 -3.404 12.172 1.00 92.62 89 VAL A CA 1
ATOM 741 C C . VAL A 1 89 ? -3.438 -3.949 13.112 1.00 92.62 89 VAL A C 1
ATOM 743 O O . VAL A 1 89 ? -4.339 -4.664 12.672 1.00 92.62 89 VAL A O 1
ATOM 746 N N . ARG A 1 90 ? -3.381 -3.578 14.397 1.00 94.31 90 ARG A N 1
ATOM 747 C CA . ARG A 1 90 ? -4.401 -3.939 15.385 1.00 94.31 90 ARG A CA 1
ATOM 748 C C . ARG A 1 90 ? -5.780 -3.416 14.974 1.00 94.31 90 ARG A C 1
ATOM 750 O O . ARG A 1 90 ? -6.708 -4.211 14.873 1.00 94.31 90 ARG A O 1
ATOM 757 N N . ALA A 1 91 ? -5.893 -2.128 14.638 1.00 93.81 91 ALA A N 1
ATOM 758 C CA . ALA A 1 91 ? -7.152 -1.522 14.195 1.00 93.81 91 ALA A CA 1
ATOM 759 C C . ALA A 1 91 ? -7.733 -2.204 12.944 1.00 93.81 91 ALA A C 1
ATOM 761 O O . ALA A 1 91 ? -8.929 -2.492 12.896 1.00 93.81 91 ALA A O 1
ATOM 762 N N . ILE A 1 92 ? -6.891 -2.506 11.948 1.00 93.12 92 ILE A N 1
ATOM 763 C CA . ILE A 1 92 ? -7.294 -3.223 10.728 1.00 93.12 92 ILE A CA 1
ATOM 764 C C . ILE A 1 92 ? -7.873 -4.598 11.081 1.00 93.12 92 ILE A C 1
ATOM 766 O O . ILE A 1 92 ? -8.964 -4.948 10.629 1.00 93.12 92 ILE A O 1
ATOM 770 N N . ASN A 1 93 ? -7.159 -5.373 11.899 1.00 91.56 93 ASN A N 1
ATOM 771 C CA . ASN A 1 93 ? -7.578 -6.719 12.283 1.00 91.56 93 ASN A CA 1
ATOM 772 C C . ASN A 1 93 ? -8.878 -6.720 13.093 1.00 91.56 93 ASN A C 1
ATOM 774 O O . ASN A 1 93 ? -9.726 -7.585 12.872 1.00 91.56 93 ASN A O 1
ATOM 778 N N . ASP A 1 94 ? -9.055 -5.757 13.995 1.00 93.25 94 ASP A N 1
ATOM 779 C CA . ASP A 1 94 ? -10.256 -5.651 14.821 1.00 93.25 94 ASP A CA 1
ATOM 780 C C . ASP A 1 94 ? -11.495 -5.325 13.971 1.00 93.25 94 ASP A C 1
ATOM 782 O O . ASP A 1 94 ? -12.514 -6.009 14.091 1.00 93.25 94 ASP A O 1
ATOM 786 N N . VAL A 1 95 ? -11.388 -4.388 13.018 1.00 91.50 95 VAL A N 1
ATOM 787 C CA . VAL A 1 95 ? -12.485 -4.083 12.077 1.00 91.50 95 VAL A CA 1
ATOM 788 C C . VAL A 1 95 ? -12.815 -5.283 11.188 1.00 91.50 95 VAL A C 1
ATOM 790 O O . VAL A 1 95 ? -13.990 -5.606 10.996 1.00 91.50 95 VAL A O 1
ATOM 793 N N . LEU A 1 96 ? -11.800 -5.977 10.661 1.00 88.38 96 LEU A N 1
ATOM 794 C CA . LEU A 1 96 ? -12.006 -7.177 9.844 1.00 88.38 96 LEU A CA 1
ATOM 795 C C . LEU A 1 96 ? -12.684 -8.303 10.633 1.00 88.38 96 LEU A C 1
ATOM 797 O O . LEU A 1 96 ? -13.560 -8.982 10.094 1.00 88.38 96 LEU A O 1
ATOM 801 N N . ARG A 1 97 ? -12.312 -8.493 11.905 1.00 88.12 97 ARG A N 1
ATOM 802 C CA . ARG A 1 97 ? -12.926 -9.489 12.792 1.00 88.12 97 ARG A CA 1
ATOM 803 C C . ARG A 1 97 ? -14.397 -9.166 13.052 1.00 88.12 97 ARG A C 1
ATOM 805 O O . ARG A 1 97 ? -15.238 -10.048 12.889 1.00 88.12 97 ARG A O 1
ATOM 812 N N . GLU A 1 98 ? -14.729 -7.913 13.356 1.00 87.50 98 GLU A N 1
ATOM 813 C CA . GLU A 1 98 ? -16.123 -7.474 13.531 1.00 87.50 98 GLU A CA 1
ATOM 814 C C . GLU A 1 98 ? -16.974 -7.674 12.271 1.00 87.50 98 GLU A C 1
ATOM 816 O O . GLU A 1 98 ? -18.141 -8.058 12.361 1.00 87.50 98 GLU A O 1
ATOM 821 N N . TYR A 1 99 ? -16.394 -7.451 11.089 1.00 79.31 99 TYR A N 1
ATOM 822 C CA . TYR A 1 99 ? -17.095 -7.665 9.821 1.00 79.31 99 TYR A CA 1
ATOM 823 C C . TYR A 1 99 ? -17.238 -9.141 9.444 1.00 79.31 99 TYR A C 1
ATOM 825 O O . TYR A 1 99 ? -18.242 -9.523 8.840 1.00 79.31 99 TYR A O 1
ATOM 833 N N . SER A 1 100 ? -16.276 -9.981 9.835 1.00 69.88 100 SER A N 1
ATOM 834 C CA . SER A 1 100 ? -16.284 -11.414 9.520 1.00 69.88 100 SER A CA 1
ATOM 835 C C . SER A 1 100 ? -17.447 -12.180 10.158 1.00 69.88 100 SER A C 1
ATOM 837 O O . SER A 1 100 ? -17.905 -13.171 9.597 1.00 69.88 100 SER A O 1
ATOM 839 N N . GLY A 1 101 ? -17.990 -11.685 11.277 1.00 59.41 101 GLY A N 1
ATOM 840 C CA . GLY A 1 101 ? -19.167 -12.266 11.931 1.00 59.41 101 GLY A CA 1
ATOM 841 C C . GLY A 1 101 ? -20.470 -12.137 11.135 1.00 59.41 101 GLY A C 1
ATOM 842 O O . GLY A 1 101 ? -21.482 -12.702 11.536 1.00 59.41 101 GLY A O 1
ATOM 843 N N . LYS A 1 102 ? -20.473 -11.394 10.021 1.00 58.44 102 LYS A N 1
ATOM 844 C CA . LYS A 1 102 ? -21.673 -11.179 9.201 1.00 58.44 102 LYS A CA 1
ATOM 845 C C . LYS A 1 102 ? -21.631 -11.973 7.898 1.00 58.44 102 LYS A C 1
ATOM 847 O O . LYS A 1 102 ? -22.677 -12.402 7.420 1.00 58.44 102 LYS A O 1
ATOM 852 N N . ILE A 1 103 ? -20.452 -12.121 7.289 1.00 56.22 103 ILE A N 1
ATOM 853 C CA . ILE A 1 103 ? -20.196 -12.660 5.941 1.00 56.22 103 ILE A CA 1
ATOM 854 C C . ILE A 1 103 ? -18.713 -13.078 5.910 1.00 56.22 103 ILE A C 1
ATOM 856 O O . ILE A 1 103 ? -17.911 -12.419 6.564 1.00 56.22 103 ILE A O 1
ATOM 860 N N . VAL A 1 104 ? -18.365 -14.129 5.143 1.00 64.56 104 VAL A N 1
ATOM 861 C CA . VAL A 1 104 ? -16.994 -14.598 4.820 1.00 64.56 104 VAL A CA 1
ATOM 862 C C . VAL A 1 104 ? -15.912 -13.545 5.092 1.00 64.56 104 VAL A C 1
ATOM 864 O O . VAL A 1 104 ? -15.949 -12.452 4.522 1.00 64.56 104 VAL A O 1
ATOM 867 N N . LYS A 1 105 ? -14.947 -13.896 5.954 1.00 74.38 105 LYS A N 1
ATOM 868 C CA . LYS A 1 105 ? -13.831 -13.031 6.354 1.00 74.38 105 LYS A CA 1
ATOM 869 C C . LYS A 1 105 ? -13.151 -12.422 5.114 1.00 74.38 105 LYS A C 1
ATOM 871 O O . LYS A 1 105 ? -12.653 -13.185 4.285 1.00 74.38 105 LYS A O 1
ATOM 876 N N . PRO A 1 106 ? -13.087 -11.083 4.990 1.00 82.94 106 PRO A N 1
ATOM 877 C CA . PRO A 1 106 ? -12.409 -10.448 3.868 1.00 82.94 106 PRO A CA 1
ATOM 878 C C . PRO A 1 106 ? -10.926 -10.828 3.820 1.00 82.94 106 PRO A C 1
ATOM 880 O O . PRO A 1 106 ? -10.245 -10.837 4.851 1.00 82.94 106 PRO A O 1
ATOM 883 N N . GLY A 1 107 ? -10.407 -11.081 2.619 1.00 88.56 107 GLY A N 1
ATOM 884 C CA . GLY A 1 107 ? -8.966 -11.135 2.392 1.00 88.56 107 GLY A CA 1
ATOM 885 C C . GLY A 1 107 ? -8.326 -9.754 2.590 1.00 88.56 107 GLY A C 1
ATOM 886 O O . GLY A 1 107 ? -8.959 -8.725 2.342 1.00 88.56 107 GLY A O 1
ATOM 887 N N . LEU A 1 108 ? -7.069 -9.728 3.023 1.00 91.88 108 LEU A N 1
ATOM 888 C CA . LEU A 1 108 ? -6.299 -8.529 3.335 1.00 91.88 108 LEU A CA 1
ATOM 889 C C . LEU A 1 108 ? -4.929 -8.601 2.664 1.00 91.88 108 LEU A C 1
ATOM 891 O O . LEU A 1 108 ? -4.190 -9.567 2.844 1.00 91.88 108 LEU A O 1
ATOM 895 N N . LEU A 1 109 ? -4.570 -7.525 1.973 1.00 93.94 109 LEU A N 1
ATOM 896 C CA . LEU A 1 109 ? -3.203 -7.221 1.575 1.00 93.94 109 LEU A CA 1
ATOM 897 C C . LEU A 1 109 ? -2.820 -5.861 2.161 1.00 93.94 109 LEU A C 1
ATOM 899 O O . LEU A 1 109 ? -3.382 -4.849 1.762 1.00 93.94 109 LEU A O 1
ATOM 903 N N . ALA A 1 110 ? -1.874 -5.820 3.093 1.00 94.75 110 ALA A N 1
ATOM 904 C CA . ALA A 1 110 ? -1.296 -4.586 3.614 1.00 94.75 110 ALA A CA 1
ATOM 905 C C . ALA A 1 110 ? 0.103 -4.408 3.018 1.00 94.75 110 ALA A C 1
ATOM 907 O O . ALA A 1 110 ? 0.998 -5.215 3.280 1.00 94.75 110 ALA A O 1
ATOM 908 N N . VAL A 1 111 ? 0.285 -3.367 2.206 1.00 95.25 111 VAL A N 1
ATOM 909 C CA . VAL A 1 111 ? 1.524 -3.116 1.465 1.00 95.25 111 VAL A CA 1
ATOM 910 C C . VAL A 1 111 ? 2.042 -1.704 1.715 1.00 95.25 111 VAL A C 1
ATOM 912 O O . VAL A 1 111 ? 1.335 -0.708 1.565 1.00 95.25 111 VAL A O 1
ATOM 915 N N . HIS A 1 112 ? 3.305 -1.607 2.102 1.00 94.38 112 HIS A N 1
ATOM 916 C CA . HIS A 1 112 ? 4.044 -0.357 2.085 1.00 94.38 112 HIS A CA 1
ATOM 917 C C . HIS A 1 112 ? 4.679 -0.191 0.701 1.00 94.38 112 HIS A C 1
ATOM 919 O O . HIS A 1 112 ? 5.425 -1.055 0.245 1.00 94.38 112 H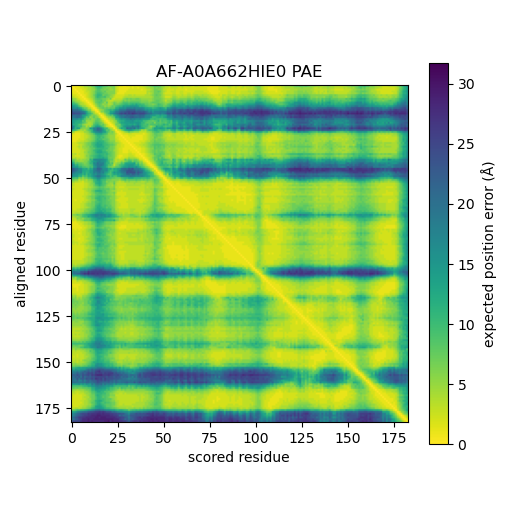IS A O 1
ATOM 925 N N . ILE A 1 113 ? 4.363 0.916 0.027 1.00 94.00 113 ILE A N 1
ATOM 926 C CA . ILE A 1 113 ? 4.914 1.268 -1.281 1.00 94.00 113 ILE A CA 1
ATOM 927 C C . ILE A 1 113 ? 5.967 2.352 -1.087 1.00 94.00 113 ILE A C 1
ATOM 929 O O . ILE A 1 113 ? 5.650 3.486 -0.718 1.00 94.00 113 ILE A O 1
ATOM 933 N N . LYS A 1 114 ? 7.212 2.006 -1.395 1.00 91.94 114 LYS A N 1
ATOM 934 C CA . LYS A 1 114 ? 8.361 2.899 -1.330 1.00 91.94 114 LYS A CA 1
ATOM 935 C C . LYS A 1 114 ? 8.737 3.373 -2.736 1.00 91.94 114 LYS A C 1
ATOM 937 O O . LYS A 1 114 ? 8.974 2.564 -3.632 1.00 91.94 114 LYS A O 1
ATOM 942 N N . GLY A 1 115 ? 8.757 4.692 -2.934 1.00 87.00 115 GLY A N 1
ATOM 943 C CA . GLY A 1 115 ? 9.016 5.319 -4.238 1.00 87.00 115 GLY A CA 1
ATOM 944 C C . GLY A 1 115 ? 10.457 5.780 -4.473 1.00 87.00 115 GLY A C 1
ATOM 945 O O . GLY A 1 115 ? 10.817 6.088 -5.607 1.00 87.00 115 GLY A O 1
ATOM 946 N N . ASP A 1 116 ? 11.266 5.850 -3.420 1.00 82.31 116 ASP A N 1
ATOM 947 C CA . ASP A 1 116 ? 12.672 6.259 -3.409 1.00 82.31 116 ASP A CA 1
ATOM 948 C C . ASP A 1 116 ? 13.590 5.027 -3.374 1.00 82.31 116 ASP A C 1
ATOM 950 O O . ASP A 1 116 ? 14.303 4.744 -2.409 1.00 82.31 116 ASP A O 1
ATOM 954 N N . THR A 1 117 ? 13.535 4.241 -4.443 1.00 84.38 117 THR A N 1
ATOM 955 C CA . THR A 1 117 ? 14.328 3.020 -4.593 1.00 84.38 117 THR A CA 1
ATOM 956 C C . THR A 1 117 ? 15.625 3.276 -5.350 1.00 84.38 117 THR A C 1
ATOM 958 O O . THR A 1 117 ? 15.670 4.010 -6.336 1.00 84.38 117 THR A O 1
ATOM 961 N N . ILE A 1 118 ? 16.700 2.610 -4.921 1.00 85.38 118 ILE A N 1
ATOM 962 C CA . ILE A 1 118 ? 18.003 2.640 -5.612 1.00 85.38 118 ILE A CA 1
ATOM 963 C C . ILE A 1 118 ? 18.120 1.565 -6.704 1.00 85.38 118 ILE A C 1
ATOM 965 O O . ILE A 1 118 ? 19.114 1.508 -7.427 1.00 85.38 118 ILE A O 1
ATOM 969 N N . TYR A 1 119 ? 17.113 0.698 -6.823 1.00 84.44 119 TYR A N 1
ATOM 970 C CA . TYR A 1 119 ? 17.132 -0.449 -7.720 1.00 84.44 119 TYR A CA 1
ATOM 971 C C . TYR A 1 119 ? 16.998 -0.027 -9.180 1.00 84.44 119 TYR A C 1
ATOM 973 O O . TYR A 1 119 ? 15.960 0.491 -9.604 1.00 84.44 119 TYR A O 1
ATOM 981 N N . ARG A 1 120 ? 18.044 -0.324 -9.955 1.00 85.25 120 ARG A N 1
ATOM 982 C CA . ARG A 1 120 ? 18.071 -0.215 -11.414 1.00 85.25 120 ARG A CA 1
ATOM 983 C C . ARG A 1 120 ? 18.186 -1.615 -12.000 1.00 85.25 120 ARG A C 1
ATOM 985 O O . ARG A 1 120 ? 19.031 -2.391 -11.565 1.00 85.25 120 ARG A O 1
ATOM 992 N N . CYS A 1 121 ? 17.336 -1.930 -12.968 1.00 86.62 121 CYS A N 1
ATOM 993 C CA . CYS A 1 121 ? 17.365 -3.202 -13.679 1.00 86.62 121 CYS A CA 1
ATOM 994 C C . CYS A 1 121 ? 17.532 -2.935 -15.172 1.00 86.62 121 CYS A C 1
ATOM 996 O O . CYS A 1 121 ? 17.011 -1.944 -15.690 1.00 86.62 121 CYS A O 1
ATOM 998 N N . TYR A 1 122 ? 18.274 -3.823 -15.823 1.00 87.56 122 TYR A N 1
ATOM 999 C CA . TYR A 1 122 ? 18.584 -3.775 -17.240 1.00 87.56 122 TYR A CA 1
ATOM 1000 C C . TYR A 1 122 ? 18.277 -5.141 -17.837 1.00 87.56 122 TYR A C 1
ATOM 1002 O O . TYR A 1 122 ? 18.751 -6.156 -17.322 1.00 87.56 122 TYR A O 1
ATOM 1010 N N . ASP A 1 123 ? 17.494 -5.165 -18.907 1.00 87.56 123 ASP A N 1
ATOM 1011 C CA . ASP A 1 123 ? 17.155 -6.400 -19.606 1.00 87.56 123 ASP A CA 1
ATOM 1012 C C . ASP A 1 123 ? 18.064 -6.563 -20.825 1.00 87.56 123 ASP A C 1
ATOM 1014 O O . ASP A 1 123 ? 17.925 -5.854 -21.820 1.00 87.56 123 ASP A O 1
ATOM 1018 N N . LYS A 1 124 ? 19.014 -7.499 -20.731 1.00 88.69 124 LYS A N 1
ATOM 1019 C CA . LYS A 1 124 ? 19.999 -7.772 -21.791 1.00 88.69 124 LYS A CA 1
ATOM 1020 C C . LYS A 1 124 ? 19.379 -8.382 -23.050 1.00 88.69 124 LYS A C 1
ATOM 1022 O O . LYS A 1 124 ? 20.057 -8.455 -24.069 1.00 88.69 124 LYS A O 1
ATOM 1027 N N . SER A 1 125 ? 18.121 -8.812 -22.986 1.00 87.94 125 SER A N 1
ATOM 1028 C CA . SER A 1 125 ? 17.386 -9.338 -24.139 1.00 87.94 125 SER A CA 1
ATOM 1029 C C . SER A 1 125 ? 16.988 -8.231 -25.119 1.00 87.94 125 SER A C 1
ATOM 1031 O O . SER A 1 125 ? 16.597 -8.527 -26.244 1.00 87.94 125 SER A O 1
ATOM 1033 N N . TYR A 1 126 ? 17.084 -6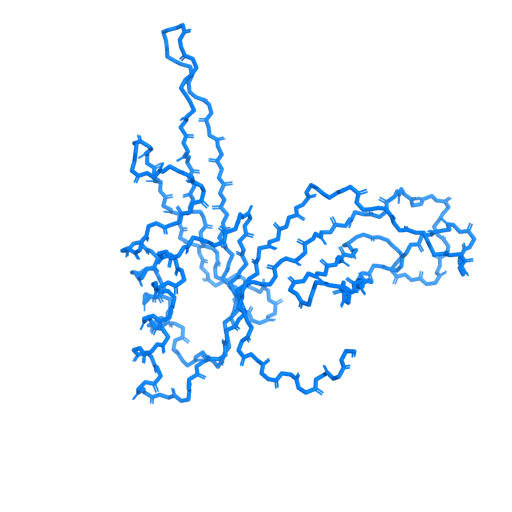.960 -24.709 1.00 83.81 126 TYR A N 1
ATOM 1034 C CA . TYR A 1 126 ? 16.748 -5.806 -25.534 1.00 83.81 126 TYR A CA 1
ATOM 1035 C C . TYR A 1 126 ? 17.963 -4.918 -25.803 1.00 83.81 126 TYR A C 1
ATOM 1037 O O . TYR A 1 126 ? 18.775 -4.646 -24.919 1.00 83.81 126 TYR A O 1
ATOM 1045 N N . SER A 1 127 ? 18.034 -4.396 -27.029 1.00 84.44 127 SER A N 1
ATOM 1046 C CA . SER A 1 127 ? 19.077 -3.473 -27.497 1.00 84.44 127 SER A CA 1
ATOM 1047 C C . SER A 1 127 ? 19.168 -2.186 -26.667 1.00 84.44 127 SER A C 1
ATOM 1049 O O . SER A 1 127 ? 20.255 -1.649 -26.468 1.00 84.44 127 SER A O 1
ATOM 1051 N N . ASP A 1 128 ? 18.037 -1.705 -26.144 1.00 83.62 128 ASP A N 1
ATOM 1052 C CA . ASP A 1 128 ? 17.934 -0.498 -25.317 1.00 83.62 128 ASP A CA 1
ATOM 1053 C C . ASP A 1 128 ? 18.127 -0.759 -23.814 1.00 83.62 128 ASP A C 1
ATOM 1055 O O . ASP A 1 128 ? 18.013 0.172 -23.011 1.00 83.62 128 ASP A O 1
ATOM 1059 N N . LEU A 1 129 ? 18.405 -2.012 -23.425 1.00 86.00 129 LEU A N 1
ATOM 1060 C CA . LEU A 1 129 ? 18.550 -2.477 -22.041 1.00 86.00 129 LEU A CA 1
ATOM 1061 C C . LEU A 1 129 ? 17.345 -2.156 -21.139 1.00 86.00 129 LEU A C 1
ATOM 1063 O O . LEU A 1 129 ? 17.440 -2.233 -19.910 1.00 86.00 129 LEU A O 1
ATOM 1067 N N . CYS A 1 130 ? 16.207 -1.772 -21.718 1.00 87.06 130 CYS A N 1
ATOM 1068 C CA . CYS A 1 130 ? 15.068 -1.273 -20.971 1.00 87.06 130 CYS A CA 1
ATOM 1069 C C . CYS A 1 130 ? 14.163 -2.425 -20.532 1.00 87.06 130 CYS A C 1
ATOM 1071 O O . CYS A 1 130 ? 13.757 -3.256 -21.341 1.00 87.06 130 CYS A O 1
ATOM 1073 N N . VAL A 1 131 ? 13.782 -2.446 -19.254 1.00 89.44 131 VAL A N 1
ATOM 1074 C CA . VAL A 1 131 ? 12.837 -3.451 -18.756 1.00 89.44 131 VAL A CA 1
ATOM 1075 C C . VAL A 1 131 ? 11.409 -3.185 -19.240 1.00 89.44 131 VAL A C 1
ATOM 1077 O O . VAL A 1 131 ? 10.995 -2.043 -19.482 1.00 89.44 131 VAL A O 1
ATOM 1080 N N . LYS A 1 132 ? 10.614 -4.253 -19.339 1.00 88.69 132 LYS A N 1
ATOM 1081 C CA . LYS A 1 132 ? 9.176 -4.162 -19.616 1.00 88.69 132 LYS A CA 1
ATOM 1082 C C . LYS A 1 132 ? 8.447 -3.472 -18.457 1.00 88.69 132 LYS A C 1
ATOM 1084 O O . LYS A 1 132 ? 8.659 -3.799 -17.290 1.00 88.69 132 LYS A O 1
ATOM 1089 N N . ARG A 1 133 ? 7.549 -2.533 -18.771 1.00 89.38 133 ARG A N 1
ATOM 1090 C CA . ARG A 1 133 ? 6.658 -1.918 -17.776 1.00 89.38 133 ARG A CA 1
ATOM 1091 C C . ARG A 1 133 ? 5.784 -3.006 -17.149 1.00 89.38 133 ARG A C 1
ATOM 1093 O O . ARG A 1 133 ? 5.183 -3.802 -17.865 1.00 89.38 133 ARG A O 1
ATOM 1100 N N . GLY A 1 134 ? 5.694 -3.015 -15.824 1.00 90.62 134 GLY A N 1
ATOM 1101 C CA . GLY A 1 134 ? 4.990 -4.046 -15.065 1.00 90.62 134 GLY A CA 1
ATOM 1102 C C . GLY A 1 134 ? 5.848 -5.262 -14.717 1.00 90.62 134 GLY A C 1
ATOM 1103 O O . GLY A 1 134 ? 5.340 -6.172 -14.071 1.00 90.62 134 GLY A O 1
ATOM 1104 N N . ALA A 1 135 ? 7.133 -5.288 -15.096 1.00 91.31 135 ALA A N 1
ATOM 1105 C CA . ALA A 1 135 ? 8.056 -6.301 -14.598 1.00 91.31 135 ALA A CA 1
ATOM 1106 C C . ALA A 1 135 ? 8.123 -6.245 -13.063 1.00 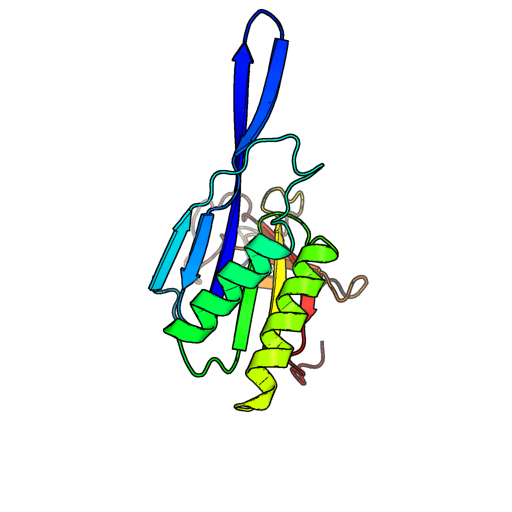91.31 135 ALA A C 1
ATOM 1108 O O . ALA A 1 135 ? 8.278 -5.168 -12.479 1.00 91.31 135 ALA A O 1
ATOM 1109 N N . LEU A 1 136 ? 8.006 -7.412 -12.430 1.00 93.19 136 LEU A N 1
ATOM 1110 C CA . LEU A 1 136 ? 8.045 -7.587 -10.983 1.00 93.19 136 LEU A CA 1
ATOM 1111 C C . LEU A 1 136 ? 9.213 -8.508 -10.634 1.00 93.19 136 LEU A C 1
ATOM 1113 O O . LEU A 1 136 ? 9.254 -9.652 -11.080 1.00 93.19 136 LEU A O 1
ATOM 1117 N N . LEU A 1 137 ? 10.153 -8.016 -9.833 1.00 91.50 137 LEU A N 1
ATOM 1118 C CA . LEU A 1 137 ? 11.213 -8.837 -9.257 1.00 91.50 137 LEU A CA 1
ATOM 1119 C C . LEU A 1 137 ? 10.797 -9.248 -7.852 1.00 91.50 137 LEU A C 1
ATOM 1121 O O . LEU A 1 137 ? 10.557 -8.387 -7.008 1.00 91.50 137 LEU A O 1
ATOM 1125 N N . ILE A 1 138 ? 10.718 -10.551 -7.610 1.00 90.38 138 ILE A N 1
ATOM 1126 C CA . ILE A 1 138 ? 10.404 -11.103 -6.293 1.00 90.38 138 ILE A CA 1
ATOM 1127 C C . ILE A 1 138 ? 11.718 -11.369 -5.567 1.00 90.38 138 ILE A C 1
ATOM 1129 O O . ILE A 1 138 ? 12.606 -12.038 -6.103 1.00 90.38 138 ILE A O 1
ATOM 1133 N N . ASP A 1 139 ? 11.852 -10.845 -4.353 1.00 87.75 139 ASP A N 1
ATOM 1134 C CA . ASP A 1 139 ? 13.014 -11.124 -3.524 1.00 87.75 139 ASP A CA 1
ATOM 1135 C C . ASP A 1 139 ? 12.852 -12.479 -2.829 1.00 87.75 139 ASP A C 1
ATOM 1137 O O . ASP A 1 139 ? 12.182 -12.603 -1.811 1.00 87.75 139 ASP A O 1
ATOM 1141 N N . ARG A 1 140 ? 13.494 -13.518 -3.366 1.00 85.00 140 ARG A N 1
ATOM 1142 C CA . ARG A 1 140 ? 13.438 -14.869 -2.780 1.00 85.00 140 ARG A CA 1
ATOM 1143 C C . ARG A 1 140 ? 14.146 -14.994 -1.429 1.00 85.00 140 ARG A C 1
ATOM 1145 O O . ARG A 1 140 ? 13.919 -15.968 -0.722 1.00 85.00 140 ARG A O 1
ATOM 1152 N N . LEU A 1 141 ? 15.010 -14.043 -1.069 1.00 86.81 141 LEU A N 1
ATOM 1153 C CA . LEU A 1 141 ? 15.645 -14.011 0.252 1.00 86.81 141 LEU A CA 1
ATOM 1154 C C . LEU A 1 141 ? 14.741 -13.333 1.287 1.00 86.81 141 LEU A C 1
ATOM 1156 O O . LEU A 1 141 ? 14.892 -13.559 2.486 1.00 86.81 141 LEU A O 1
ATOM 1160 N N . ARG A 1 142 ? 13.811 -12.491 0.825 1.0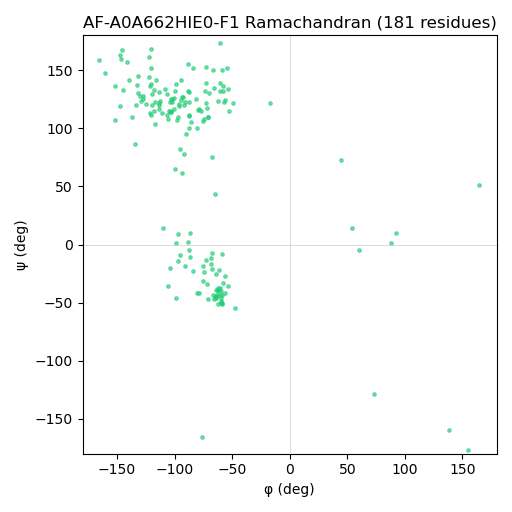0 81.88 142 ARG A N 1
ATOM 1161 C CA . ARG A 1 142 ? 12.859 -11.743 1.646 1.00 81.88 142 ARG A CA 1
ATOM 1162 C C . ARG A 1 142 ? 11.473 -11.865 1.024 1.00 81.88 142 ARG A C 1
ATOM 1164 O O . ARG A 1 142 ? 11.054 -11.013 0.246 1.00 81.88 142 ARG A O 1
ATOM 1171 N N . ASN A 1 143 ? 10.760 -12.931 1.389 1.00 80.94 143 ASN A N 1
ATOM 1172 C CA . ASN A 1 143 ? 9.438 -13.279 0.842 1.00 80.94 143 ASN A CA 1
ATOM 1173 C C . ASN A 1 143 ? 8.356 -12.192 1.038 1.00 80.94 143 ASN A C 1
ATOM 1175 O O . ASN A 1 143 ? 7.254 -12.306 0.508 1.00 80.94 143 ASN A O 1
ATOM 1179 N N . ASP A 1 144 ? 8.656 -11.145 1.803 1.00 88.69 144 ASP A N 1
ATOM 1180 C CA . ASP A 1 144 ? 7.832 -9.969 2.052 1.00 88.69 144 ASP A CA 1
ATOM 1181 C C . ASP A 1 144 ? 8.198 -8.771 1.156 1.00 88.69 144 ASP A C 1
ATOM 1183 O O . ASP A 1 144 ? 7.704 -7.665 1.381 1.00 88.69 144 ASP A O 1
ATOM 1187 N N . ARG A 1 145 ? 9.058 -8.946 0.144 1.00 91.94 145 ARG A N 1
ATOM 1188 C CA . ARG A 1 145 ? 9.549 -7.850 -0.696 1.00 91.94 145 ARG A CA 1
ATOM 1189 C C . ARG A 1 145 ? 9.486 -8.150 -2.192 1.00 9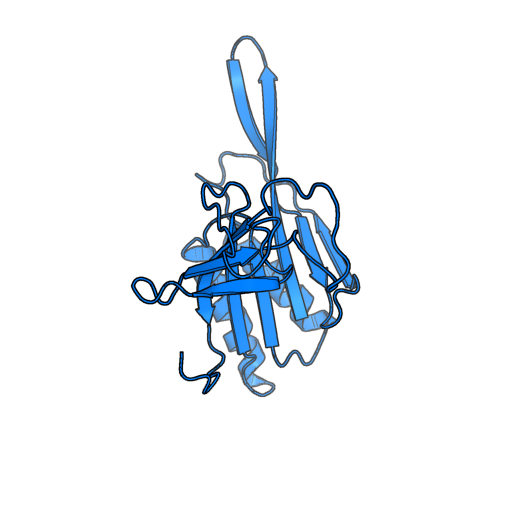1.94 145 ARG A C 1
ATOM 1191 O O . ARG A 1 145 ? 9.902 -9.205 -2.666 1.00 91.94 145 ARG A O 1
ATOM 1198 N N . ALA A 1 146 ? 9.044 -7.156 -2.959 1.00 93.62 146 ALA A N 1
ATOM 1199 C CA . ALA A 1 146 ? 9.121 -7.169 -4.416 1.00 93.62 146 ALA A CA 1
ATOM 1200 C C . ALA A 1 146 ? 9.473 -5.788 -4.988 1.00 93.62 146 ALA A C 1
ATOM 1202 O O . ALA A 1 146 ? 9.245 -4.759 -4.354 1.00 93.62 146 ALA A O 1
ATOM 1203 N N . ILE A 1 147 ? 10.023 -5.750 -6.201 1.00 93.81 147 ILE A N 1
ATOM 1204 C CA . ILE A 1 147 ? 10.372 -4.520 -6.920 1.00 93.81 147 ILE A CA 1
ATOM 1205 C C . ILE A 1 147 ? 9.553 -4.470 -8.208 1.00 93.81 147 ILE A C 1
ATOM 1207 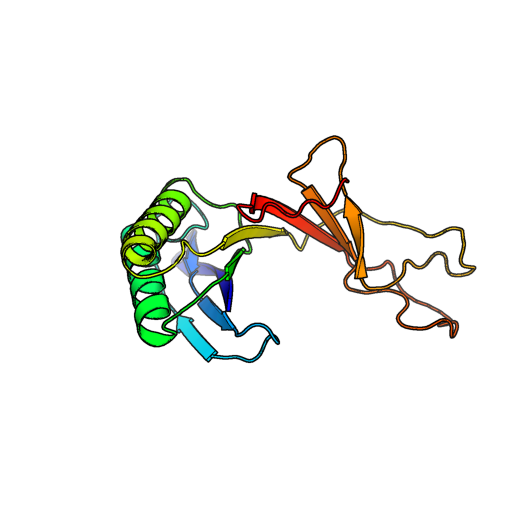O O . ILE A 1 147 ? 9.736 -5.300 -9.096 1.00 93.81 147 ILE A O 1
ATOM 1211 N N . LEU A 1 148 ? 8.659 -3.490 -8.315 1.00 94.31 148 LEU A N 1
ATOM 1212 C CA . LEU A 1 148 ? 7.786 -3.283 -9.468 1.00 94.31 148 LEU A CA 1
ATOM 1213 C C . LEU A 1 148 ? 8.315 -2.148 -10.345 1.00 94.31 148 LEU A C 1
ATOM 1215 O O . LEU A 1 148 ? 8.452 -1.014 -9.888 1.00 94.31 148 LEU A O 1
ATOM 1219 N N . PHE A 1 149 ? 8.533 -2.407 -11.630 1.00 92.25 149 PHE A N 1
ATOM 1220 C CA . PHE A 1 149 ? 8.904 -1.372 -12.594 1.00 92.25 149 PHE A CA 1
ATOM 1221 C C . PHE A 1 149 ? 7.661 -0.709 -13.186 1.00 92.25 149 PHE A C 1
ATOM 1223 O O . PHE A 1 149 ? 6.897 -1.314 -13.937 1.00 92.25 149 PHE A O 1
ATOM 1230 N N . THR A 1 150 ? 7.445 0.560 -12.841 1.00 89.81 150 THR A N 1
ATOM 1231 C CA . THR A 1 150 ? 6.230 1.312 -13.216 1.00 89.81 150 THR A CA 1
ATOM 1232 C C . THR A 1 150 ? 6.348 2.063 -14.533 1.00 89.81 150 THR A C 1
ATOM 1234 O O . THR A 1 150 ? 5.331 2.399 -15.147 1.00 89.81 150 THR A O 1
ATOM 1237 N N . THR A 1 151 ? 7.576 2.288 -14.995 1.00 87.81 151 THR A N 1
ATOM 1238 C CA . THR A 1 151 ? 7.896 2.787 -16.335 1.00 87.81 151 THR A CA 1
ATOM 1239 C C . THR A 1 151 ? 8.773 1.766 -17.060 1.00 87.81 151 THR A C 1
ATOM 1241 O O . THR A 1 151 ? 9.222 0.797 -16.455 1.00 87.81 151 THR A O 1
ATOM 1244 N N . GLY A 1 152 ? 8.969 1.939 -18.366 1.00 86.69 152 GLY A N 1
ATOM 1245 C CA . GLY A 1 152 ? 9.714 0.997 -19.203 1.00 86.69 152 GLY A CA 1
ATOM 1246 C C . GLY A 1 152 ? 9.035 0.785 -20.552 1.00 86.69 152 GLY A C 1
ATOM 1247 O O . GLY A 1 152 ? 8.218 1.611 -20.980 1.00 86.69 152 GLY A O 1
ATOM 1248 N N . ARG A 1 153 ? 9.352 -0.327 -21.219 1.00 84.12 153 ARG A N 1
ATOM 1249 C CA . ARG A 1 153 ? 8.754 -0.691 -22.513 1.00 84.12 153 ARG A CA 1
ATOM 1250 C C . ARG A 1 153 ? 7.282 -1.074 -22.345 1.00 84.12 153 ARG A C 1
ATOM 1252 O O . ARG A 1 153 ? 6.945 -1.891 -21.492 1.00 84.12 153 ARG A O 1
ATOM 1259 N N . VAL A 1 154 ? 6.410 -0.489 -23.167 1.00 80.62 154 VAL A N 1
ATOM 1260 C CA . VAL A 1 154 ? 4.960 -0.792 -23.208 1.00 80.62 154 VAL A CA 1
ATOM 1261 C C . VAL A 1 154 ? 4.602 -1.650 -24.431 1.00 80.62 154 VAL A C 1
ATOM 1263 O O . VAL A 1 154 ? 3.588 -2.336 -24.431 1.00 80.62 154 VAL A O 1
ATOM 1266 N N . SER A 1 155 ? 5.457 -1.651 -25.454 1.00 74.19 155 SER A N 1
ATOM 1267 C CA . SER A 1 155 ? 5.297 -2.401 -26.702 1.00 74.19 155 SER A CA 1
ATOM 1268 C C . SER A 1 155 ? 6.656 -2.858 -27.230 1.00 74.19 155 SER A C 1
ATOM 1270 O O . SER A 1 155 ? 7.690 -2.331 -26.815 1.00 74.19 155 SER A O 1
ATOM 1272 N N . GLU A 1 156 ? 6.651 -3.766 -28.204 1.00 66.12 156 GLU A N 1
ATOM 1273 C CA . GLU A 1 156 ? 7.868 -4.203 -28.901 1.00 66.12 156 GLU A CA 1
ATOM 1274 C C . GLU A 1 156 ? 8.505 -3.104 -29.757 1.00 66.12 156 GLU A C 1
ATOM 1276 O O . GLU A 1 156 ? 9.706 -3.153 -29.997 1.00 66.12 156 GLU A O 1
ATOM 1281 N N . ARG A 1 157 ? 7.744 -2.067 -30.145 1.00 63.38 157 ARG A N 1
ATOM 1282 C CA . ARG A 1 157 ? 8.290 -0.913 -30.873 1.00 63.38 157 ARG A CA 1
ATOM 1283 C C . ARG A 1 157 ? 9.419 -0.253 -30.085 1.00 63.38 157 ARG A C 1
ATOM 1285 O O . ARG A 1 157 ? 9.216 0.199 -28.956 1.00 63.38 157 ARG A O 1
ATOM 1292 N N . GLU A 1 158 ? 10.582 -0.175 -30.718 1.00 58.38 158 GLU A N 1
ATOM 1293 C CA . GLU A 1 158 ? 11.771 0.452 -30.158 1.00 58.38 158 GLU A CA 1
ATOM 1294 C C . GLU A 1 158 ? 11.516 1.940 -29.896 1.00 58.38 158 GLU A C 1
ATOM 1296 O O . GLU A 1 158 ? 11.150 2.711 -30.787 1.00 58.38 158 GLU A O 1
ATOM 1301 N N . ARG A 1 159 ? 11.717 2.366 -28.648 1.00 59.94 159 ARG A N 1
ATOM 1302 C CA . ARG A 1 159 ? 11.843 3.785 -28.322 1.00 59.94 159 ARG A CA 1
ATOM 1303 C C . ARG A 1 159 ? 13.325 4.116 -28.311 1.00 59.94 159 ARG A C 1
ATOM 1305 O O . ARG A 1 159 ? 14.076 3.527 -27.551 1.00 59.94 159 ARG A O 1
ATOM 1312 N N . LYS A 1 160 ? 13.731 5.110 -29.106 1.00 62.78 160 LYS A N 1
ATOM 1313 C CA . LYS A 1 160 ? 15.147 5.483 -29.276 1.00 62.78 160 LYS A CA 1
ATOM 1314 C C . LYS A 1 160 ? 15.869 5.837 -27.967 1.00 62.78 160 LYS A C 1
ATOM 1316 O O . LYS A 1 160 ? 17.084 5.697 -27.910 1.00 62.78 160 LYS A O 1
ATOM 1321 N N . ARG A 1 161 ? 15.154 6.310 -26.934 1.00 60.69 161 ARG A N 1
ATOM 1322 C CA . ARG A 1 161 ? 15.695 6.579 -25.589 1.00 60.69 161 ARG A CA 1
ATOM 1323 C C . ARG A 1 161 ? 14.609 6.432 -24.525 1.00 60.69 161 ARG A C 1
ATOM 1325 O O . ARG A 1 161 ? 13.743 7.296 -24.401 1.00 60.69 161 ARG A O 1
ATOM 1332 N N . LEU A 1 162 ? 14.662 5.366 -23.735 1.00 65.50 162 LEU A N 1
ATOM 1333 C CA . LEU A 1 162 ? 13.975 5.295 -22.448 1.00 65.50 162 LEU A CA 1
ATOM 1334 C C . LEU A 1 162 ? 15.022 5.574 -21.365 1.00 65.50 162 LEU A C 1
ATOM 1336 O O . LEU A 1 162 ? 16.079 4.952 -21.351 1.00 65.50 162 LEU A O 1
ATOM 1340 N N . GLY A 1 163 ? 14.763 6.543 -20.483 1.00 70.00 163 GLY A N 1
ATOM 1341 C CA . GLY A 1 163 ? 15.575 6.701 -19.272 1.00 70.00 163 GLY A CA 1
ATOM 1342 C C . GLY A 1 163 ? 15.495 5.447 -18.395 1.00 70.00 163 GLY A C 1
ATOM 1343 O O . GLY A 1 163 ? 14.693 4.549 -18.661 1.00 70.00 163 GLY A O 1
ATOM 1344 N N . THR A 1 164 ? 16.293 5.379 -17.326 1.00 75.12 164 THR A N 1
ATOM 1345 C CA . THR A 1 164 ? 16.234 4.239 -16.401 1.00 75.12 164 THR A CA 1
ATOM 1346 C C . THR A 1 164 ? 14.809 4.064 -15.855 1.00 75.12 164 THR A C 1
ATOM 1348 O O . THR A 1 164 ? 14.256 5.015 -15.2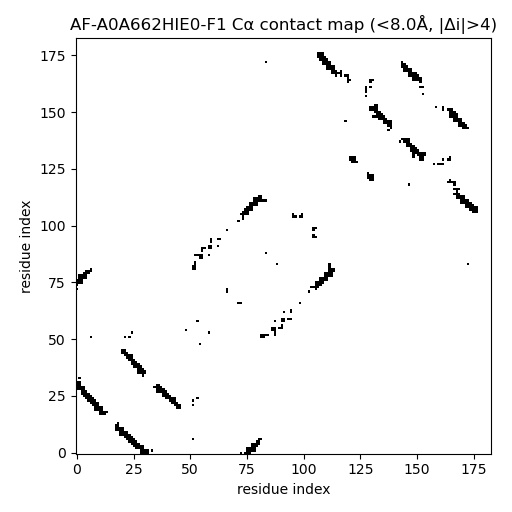93 1.00 75.12 164 THR A O 1
ATOM 1351 N N . PRO A 1 165 ? 14.204 2.873 -16.010 1.00 83.12 165 PRO A N 1
ATOM 1352 C CA . PRO A 1 165 ? 12.870 2.586 -15.502 1.00 83.12 165 PRO A CA 1
ATOM 1353 C C . PRO A 1 165 ? 12.725 2.894 -14.010 1.00 83.12 165 PRO A C 1
ATOM 1355 O O . PRO A 1 165 ? 13.570 2.523 -13.196 1.00 83.12 165 PRO A O 1
ATOM 1358 N N . LYS A 1 166 ? 11.632 3.570 -13.650 1.00 87.94 166 LYS A N 1
ATOM 1359 C CA . LYS A 1 166 ? 11.310 3.932 -12.273 1.00 87.94 166 LYS A CA 1
ATOM 1360 C C . LYS A 1 166 ? 10.717 2.718 -11.571 1.00 87.94 166 LYS A C 1
ATOM 1362 O O . LYS A 1 166 ? 9.634 2.245 -11.937 1.00 87.94 166 LYS A O 1
ATOM 1367 N N . SER A 1 167 ? 11.429 2.230 -10.566 1.00 92.44 167 SER A N 1
ATOM 1368 C CA . SER A 1 167 ? 10.965 1.154 -9.703 1.00 92.44 167 SER A CA 1
ATOM 1369 C C . SER A 1 167 ? 10.159 1.692 -8.518 1.00 92.44 167 SER A C 1
ATOM 1371 O O . SER A 1 167 ? 10.288 2.849 -8.123 1.00 92.44 167 SER A O 1
ATOM 1373 N N . LEU A 1 168 ? 9.296 0.836 -7.986 1.00 94.25 168 LEU A N 1
ATOM 1374 C CA . LEU A 1 168 ? 8.696 0.942 -6.665 1.00 94.25 168 LEU A CA 1
ATOM 1375 C C . LEU A 1 168 ? 9.084 -0.312 -5.887 1.00 94.25 168 LEU A C 1
ATOM 1377 O O . LEU A 1 168 ? 9.042 -1.414 -6.434 1.00 94.25 168 LEU A O 1
ATOM 1381 N N . GLU A 1 169 ? 9.437 -0.158 -4.620 1.00 95.00 169 GLU A N 1
ATOM 1382 C CA . GLU A 1 169 ? 9.628 -1.286 -3.711 1.00 95.00 169 GLU A CA 1
ATOM 1383 C C . GLU A 1 169 ? 8.316 -1.522 -2.963 1.00 95.00 169 GLU A C 1
ATOM 1385 O O . GLU A 1 169 ? 7.728 -0.605 -2.386 1.00 95.00 169 GLU A O 1
ATOM 1390 N N . LEU A 1 170 ? 7.842 -2.760 -3.025 1.00 94.81 170 LEU A N 1
ATOM 1391 C CA . LEU A 1 170 ? 6.644 -3.247 -2.367 1.00 94.81 170 LEU A CA 1
ATOM 1392 C C . LEU A 1 170 ? 7.092 -4.067 -1.161 1.00 94.81 170 LEU A C 1
ATOM 1394 O O . LEU A 1 170 ? 7.710 -5.116 -1.328 1.00 94.81 170 LEU A O 1
ATOM 1398 N N . SER A 1 171 ? 6.783 -3.589 0.040 1.00 94.50 171 SER A N 1
ATOM 1399 C CA . SER A 1 171 ? 6.996 -4.322 1.288 1.00 94.50 171 SER A CA 1
ATOM 1400 C C . SER A 1 171 ? 5.645 -4.809 1.808 1.00 94.50 171 SER A C 1
ATOM 1402 O O . SER A 1 171 ? 4.770 -4.017 2.164 1.00 94.50 171 SER A O 1
ATOM 1404 N N . ILE A 1 172 ? 5.452 -6.122 1.780 1.00 93.19 172 ILE A N 1
ATOM 1405 C CA . ILE A 1 172 ? 4.219 -6.812 2.141 1.00 93.19 172 ILE A CA 1
ATOM 1406 C C . ILE A 1 172 ? 4.232 -7.036 3.649 1.00 93.19 172 ILE A C 1
ATOM 1408 O O . ILE A 1 172 ? 4.924 -7.907 4.157 1.00 93.19 172 ILE A O 1
ATOM 1412 N N . HIS A 1 173 ? 3.435 -6.261 4.376 1.00 92.88 173 HIS A N 1
ATOM 1413 C CA . HIS A 1 173 ? 3.294 -6.438 5.818 1.00 92.88 173 HIS A CA 1
ATOM 1414 C C . HIS A 1 173 ? 2.356 -7.604 6.152 1.00 92.88 173 HIS A C 1
ATOM 1416 O O . HIS A 1 173 ? 2.575 -8.374 7.084 1.00 92.88 173 HIS A O 1
ATOM 1422 N N . THR A 1 174 ? 1.252 -7.721 5.417 1.00 91.69 174 THR A N 1
ATOM 1423 C CA . THR A 1 174 ? 0.257 -8.771 5.644 1.00 91.69 174 THR A CA 1
ATOM 1424 C C . THR A 1 174 ? -0.330 -9.198 4.318 1.00 91.69 174 THR A C 1
ATOM 1426 O O . THR A 1 174 ? -0.736 -8.354 3.525 1.00 91.69 174 THR A O 1
ATOM 1429 N N . ASN A 1 175 ? -0.409 -10.505 4.103 1.00 90.00 175 ASN A N 1
ATOM 1430 C CA . ASN A 1 175 ? -1.121 -11.098 2.988 1.00 90.00 175 ASN A CA 1
ATOM 1431 C C . ASN A 1 175 ? -1.914 -12.297 3.511 1.00 90.00 175 ASN A C 1
ATOM 1433 O O . ASN A 1 175 ? -1.327 -13.301 3.902 1.00 90.00 175 ASN A O 1
ATOM 1437 N N . THR A 1 176 ? -3.238 -12.179 3.559 1.00 88.00 176 THR A N 1
ATOM 1438 C CA . THR A 1 176 ? -4.121 -13.296 3.925 1.00 88.00 176 THR A CA 1
ATOM 1439 C C . THR A 1 176 ? -4.730 -13.980 2.710 1.00 88.00 176 THR A C 1
ATOM 1441 O O . THR A 1 176 ? -5.498 -14.927 2.873 1.00 88.00 176 THR A O 1
ATOM 1444 N N . LEU A 1 177 ? -4.395 -13.532 1.494 1.00 77.25 177 LEU A N 1
ATOM 1445 C CA . LEU A 1 177 ? -4.679 -14.321 0.310 1.00 77.25 177 LEU A CA 1
ATOM 1446 C C . LEU A 1 177 ? -3.732 -15.519 0.322 1.00 77.25 177 LEU A C 1
ATOM 1448 O O . LEU A 1 177 ? -2.535 -15.379 0.067 1.00 77.25 177 LEU A O 1
ATOM 1452 N N . SER A 1 178 ? -4.283 -16.704 0.567 1.00 54.91 178 SER A N 1
ATOM 1453 C CA . SER A 1 178 ? -3.694 -17.955 0.102 1.00 54.91 178 SER A CA 1
ATOM 1454 C C . SER A 1 178 ? -3.797 -17.970 -1.423 1.00 54.91 178 SER A C 1
ATOM 1456 O O . SER A 1 178 ? -4.686 -18.580 -2.013 1.00 54.91 178 SER A O 1
ATOM 1458 N N . LEU A 1 179 ? -2.946 -17.190 -2.078 1.00 47.44 179 LEU A N 1
ATOM 1459 C CA . LEU A 1 179 ? -2.653 -17.419 -3.475 1.00 47.44 179 LEU A CA 1
ATOM 1460 C C . LEU A 1 179 ? -1.754 -18.653 -3.478 1.00 47.44 179 LEU A C 1
ATOM 1462 O O . LEU A 1 179 ? -0.595 -18.548 -3.088 1.00 47.44 179 LEU A O 1
ATOM 1466 N N . ASP A 1 180 ? -2.275 -19.800 -3.917 1.00 34.16 180 ASP A N 1
ATOM 1467 C CA . ASP A 1 180 ? -1.490 -20.983 -4.318 1.00 34.16 180 ASP A CA 1
ATOM 1468 C C . ASP A 1 180 ? -0.628 -20.672 -5.562 1.00 34.16 180 ASP A C 1
ATOM 1470 O O . ASP A 1 180 ? -0.544 -21.425 -6.530 1.00 34.16 180 ASP A O 1
ATOM 1474 N N . VAL A 1 181 ? 0.007 -19.506 -5.576 1.00 38.22 181 VAL A N 1
ATOM 1475 C CA . VAL A 1 181 ? 1.003 -19.127 -6.556 1.00 38.22 181 VAL A CA 1
ATOM 1476 C C . VAL A 1 181 ? 2.318 -19.592 -5.959 1.00 38.22 181 VAL A C 1
ATOM 1478 O O . VAL A 1 181 ? 2.912 -18.913 -5.125 1.00 38.22 181 VAL A O 1
ATOM 1481 N N . LYS A 1 182 ? 2.744 -20.794 -6.357 1.00 27.75 182 LYS A N 1
ATOM 1482 C CA . LYS A 1 182 ? 4.122 -21.245 -6.145 1.00 27.75 182 LYS A CA 1
ATOM 1483 C C . LYS A 1 182 ? 5.063 -20.173 -6.720 1.00 27.75 182 LYS A C 1
ATOM 1485 O O . LYS A 1 182 ? 5.022 -19.921 -7.923 1.00 27.75 182 LYS A O 1
ATOM 1490 N N . ILE A 1 183 ? 5.846 -19.529 -5.854 1.00 39.94 183 ILE A N 1
ATOM 1491 C CA . ILE A 1 183 ? 6.936 -18.595 -6.205 1.00 39.94 183 ILE A CA 1
ATOM 1492 C C . ILE A 1 183 ? 8.222 -19.385 -6.484 1.00 39.94 183 ILE A C 1
ATOM 1494 O O . ILE A 1 183 ? 8.435 -20.394 -5.779 1.00 39.94 183 ILE A O 1
#

Sequence (183 aa):
MIIGISFTRKRVSKEEKVKEEIYYGSIQILDRYGEHLMTRIRIFRAPRTKGLYVPYEDMYSILKDVFRRCGRIPFVAIHKSSPFANEEVRAINDVLREYSGKIVKPGLLAVHIKGDTIYRCYDKSYSDLCVKRGALLIDRLRNDRAILFTTGRVSERERKRLGTPKSLELSIHTNTLSLDVKI

Secondary structure (DSSP, 8-state):
-EEEEEEEEEEEEETTEEEEEEEEEEEEEE-SSS-EEEEEE----TTS-SSS---HHHHHHHHHHHHHHH---SEEEEEESSPPPHHHHHHHHHHHHHHHTTSSPPEEEEEEEE---------TTSTT-PPBTT-EEE-TT-TTEEEEE-SSBSSSSPPS-PPSP-EEEEEEEEE--------

Radius of gyration: 19.34 Å; Cα contacts (8 Å, |Δi|>4): 332; chains: 1; bounding box: 42×54×50 Å